Protein AF-A0AAU9VYW5-F1 (afdb_monomer)

Radius of gyration: 23.23 Å; Cα contacts (8 Å, |Δi|>4): 698; chains: 1; bounding box: 68×32×64 Å

Solvent-accessible surface area (backbone atoms only — not comparable to full-atom values): 16828 Å² total; per-residue (Å²): 136,86,72,81,88,62,77,65,44,69,55,26,30,37,47,35,86,42,59,68,52,77,60,83,72,45,77,32,72,47,53,74,55,46,81,52,59,89,43,49,34,35,34,52,23,19,63,8,36,31,56,41,35,64,76,53,48,51,60,35,40,33,47,39,26,34,34,90,93,73,37,24,36,32,36,31,39,23,100,45,74,50,8,38,38,45,41,35,33,59,23,55,76,38,88,64,69,27,57,34,60,81,13,51,42,79,42,95,79,41,67,35,63,49,80,77,44,30,61,41,16,12,27,50,95,88,43,71,44,63,23,18,45,17,51,56,93,60,62,54,51,34,83,40,50,32,34,36,33,32,87,97,50,24,21,37,28,53,38,48,94,75,49,35,56,26,47,53,27,62,84,51,87,60,45,59,69,18,36,42,37,33,29,38,28,54,55,90,73,74,52,67,53,74,40,75,34,24,35,72,59,95,33,69,75,45,76,45,83,29,96,41,65,67,56,36,53,52,56,31,74,76,36,93,70,42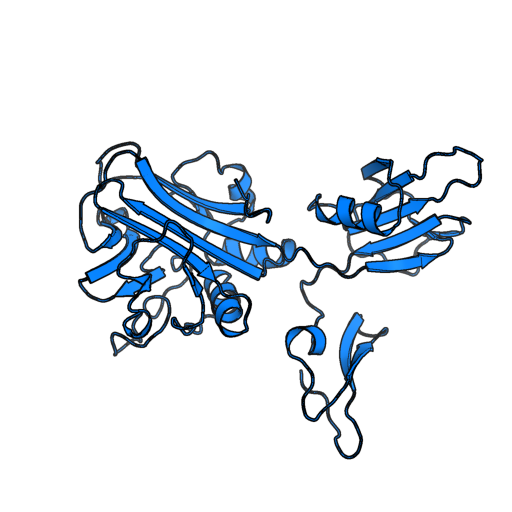,36,30,34,35,31,35,61,48,92,47,92,91,44,75,25,37,20,31,32,18,47,71,80,88,78,64,90,88,49,94,46,66,41,82,36,84,55,20,34,22,32,42,51,51,74,82,63,83,46,46,57,19,79,78,73,52,46,70,90,81,21,46,67,40,80,36,83,91,75,66,27,28,41,48,44,58,46,87,92,51,82,75,81,82,125

Structure (mmCIF, N/CA/C/O backbone):
data_AF-A0AAU9VYW5-F1
#
_entry.id   AF-A0AAU9VYW5-F1
#
loop_
_atom_site.group_PDB
_atom_site.id
_atom_site.type_symbol
_atom_site.label_atom_id
_atom_site.label_alt_id
_atom_site.label_comp_id
_atom_site.label_asym_id
_atom_site.label_entity_id
_atom_site.label_seq_id
_atom_site.pdbx_PDB_ins_code
_atom_site.Cartn_x
_atom_site.Cartn_y
_atom_site.Cartn_z
_atom_site.occupancy
_atom_site.B_iso_or_equiv
_atom_site.auth_seq_id
_atom_site.auth_comp_id
_atom_site.auth_asym_id
_atom_site.auth_atom_id
_atom_site.pdbx_PDB_model_num
ATOM 1 N N . MET A 1 1 ? -17.800 -17.924 -7.132 1.00 27.53 1 MET A N 1
ATOM 2 C CA . MET A 1 1 ? -17.192 -16.578 -7.171 1.00 27.53 1 MET A CA 1
ATOM 3 C C . MET A 1 1 ? -16.950 -16.132 -5.743 1.00 27.53 1 MET A C 1
ATOM 5 O O . MET A 1 1 ? -17.850 -15.618 -5.095 1.00 27.53 1 MET A O 1
ATOM 9 N N . THR A 1 2 ? -15.775 -16.448 -5.215 1.00 26.58 2 THR A N 1
ATOM 10 C CA . THR A 1 2 ? -15.335 -16.068 -3.873 1.00 26.58 2 THR A CA 1
ATOM 11 C C . THR A 1 2 ? -14.808 -14.644 -3.942 1.00 26.58 2 THR A C 1
ATOM 13 O O . THR A 1 2 ? -13.710 -14.398 -4.420 1.00 26.58 2 THR A O 1
ATOM 16 N N . THR A 1 3 ? -15.628 -13.676 -3.546 1.00 33.69 3 THR A N 1
ATOM 17 C CA . THR A 1 3 ? -15.162 -12.303 -3.362 1.00 33.69 3 THR A CA 1
ATOM 18 C C . THR A 1 3 ? -14.197 -12.280 -2.182 1.00 33.69 3 THR A C 1
ATOM 20 O O . THR A 1 3 ? -14.605 -12.628 -1.072 1.00 33.69 3 THR A O 1
ATOM 23 N N . ASP A 1 4 ? -12.961 -11.837 -2.408 1.00 39.00 4 ASP A N 1
ATOM 24 C CA . ASP A 1 4 ? -12.014 -11.385 -1.382 1.00 39.00 4 ASP A CA 1
ATOM 25 C C . ASP A 1 4 ? -12.637 -10.244 -0.553 1.00 39.00 4 ASP A C 1
ATOM 27 O O . ASP A 1 4 ? -12.360 -9.063 -0.762 1.00 39.00 4 ASP A O 1
ATOM 31 N N . GLY A 1 5 ? -13.540 -10.592 0.367 1.00 40.75 5 GLY A N 1
ATOM 32 C CA . GLY A 1 5 ? -14.410 -9.702 1.142 1.00 40.75 5 GLY A CA 1
ATOM 33 C C . GLY A 1 5 ? -13.702 -8.856 2.206 1.00 40.75 5 GLY A C 1
ATOM 34 O O . GLY A 1 5 ? -14.165 -8.777 3.342 1.00 40.75 5 GLY A O 1
ATOM 35 N N . GLY A 1 6 ? -12.581 -8.219 1.866 1.00 52.38 6 GLY A N 1
ATOM 36 C CA . GLY A 1 6 ? -11.898 -7.213 2.678 1.00 52.38 6 GLY A CA 1
ATOM 37 C C . GLY A 1 6 ? -11.914 -5.858 1.976 1.00 52.38 6 GLY A C 1
ATOM 38 O O . GLY A 1 6 ? -11.494 -5.758 0.828 1.00 52.38 6 GLY A O 1
ATOM 39 N N . GLY A 1 7 ? -12.401 -4.815 2.652 1.00 69.69 7 GLY A N 1
ATOM 40 C CA . GLY A 1 7 ? -12.547 -3.468 2.094 1.00 69.69 7 GLY A CA 1
ATOM 41 C C . GLY A 1 7 ? -11.203 -2.813 1.770 1.00 69.69 7 GLY A C 1
ATOM 42 O O . GLY A 1 7 ? -10.582 -2.205 2.638 1.00 69.69 7 GLY A O 1
ATOM 43 N N . TRP A 1 8 ? -10.763 -2.935 0.517 1.00 86.06 8 TRP A N 1
ATOM 44 C CA . TRP A 1 8 ? -9.601 -2.229 -0.021 1.00 86.06 8 TRP A CA 1
ATOM 45 C C . TRP A 1 8 ? -9.976 -0.789 -0.381 1.00 86.06 8 TRP A C 1
ATOM 47 O O . TRP A 1 8 ? -10.855 -0.568 -1.215 1.00 86.06 8 TRP A O 1
ATOM 57 N N . LEU A 1 9 ? -9.288 0.188 0.207 1.00 86.88 9 LEU A N 1
ATOM 58 C CA . LEU A 1 9 ? -9.410 1.595 -0.170 1.00 86.88 9 LEU A CA 1
ATOM 59 C C . LEU A 1 9 ? -8.346 1.941 -1.215 1.00 86.88 9 LEU A C 1
ATOM 61 O O . LEU A 1 9 ? -7.159 1.736 -0.978 1.00 86.88 9 LEU A O 1
ATOM 65 N N . LEU A 1 10 ? -8.768 2.485 -2.356 1.00 88.44 10 LEU A N 1
ATOM 66 C CA . LEU A 1 10 ? -7.880 2.983 -3.408 1.00 88.44 10 LEU A CA 1
ATOM 67 C C . LEU A 1 10 ? -7.219 4.293 -2.959 1.00 88.44 10 LEU A C 1
ATOM 69 O O . LEU A 1 10 ? -7.917 5.260 -2.671 1.00 88.44 10 LEU A O 1
ATOM 73 N N . VAL A 1 11 ? -5.887 4.318 -2.918 1.00 92.06 11 VAL A N 1
ATOM 74 C CA . VAL A 1 11 ? -5.102 5.490 -2.488 1.00 92.06 11 VAL A CA 1
ATOM 75 C C . VAL A 1 11 ? -4.272 6.096 -3.615 1.00 92.06 11 VAL A C 1
ATOM 77 O O . VAL A 1 11 ? -4.006 7.286 -3.588 1.00 92.06 11 VAL A O 1
ATOM 80 N N . SER A 1 12 ? -3.933 5.324 -4.647 1.00 92.12 12 SER A N 1
ATOM 81 C CA . SER A 1 12 ? -3.296 5.853 -5.858 1.00 92.12 12 SER A CA 1
ATOM 82 C C . SER A 1 12 ? -3.882 5.188 -7.094 1.00 92.12 12 SER A C 1
ATOM 84 O O . SER A 1 12 ? -4.088 3.974 -7.089 1.00 92.12 12 SER A O 1
ATOM 86 N N . ASN A 1 13 ? -4.140 5.961 -8.146 1.00 92.12 13 ASN A N 1
ATOM 87 C CA . ASN A 1 13 ? -4.815 5.526 -9.364 1.00 92.12 13 ASN A CA 1
ATOM 88 C C . ASN A 1 13 ? -4.243 6.229 -10.603 1.00 92.12 13 ASN A C 1
ATOM 90 O O . ASN A 1 13 ? -4.421 7.433 -10.780 1.00 92.12 13 ASN A O 1
ATOM 94 N N . LEU A 1 14 ? -3.612 5.464 -11.491 1.00 92.75 14 LEU A N 1
ATOM 95 C CA . LEU A 1 14 ? -3.281 5.872 -12.855 1.00 92.75 14 LEU A CA 1
ATOM 96 C C . LEU A 1 14 ? -3.920 4.893 -13.833 1.00 92.75 14 LEU A C 1
ATOM 98 O O . LEU A 1 14 ? -3.710 3.687 -13.715 1.00 92.75 14 LEU A O 1
ATOM 102 N N . VAL A 1 15 ? -4.646 5.409 -14.821 1.00 92.38 15 VAL A N 1
ATOM 103 C CA . VAL A 1 15 ? -5.151 4.644 -15.964 1.00 92.38 15 VAL A CA 1
ATOM 104 C C . VAL A 1 15 ? -4.825 5.405 -17.241 1.00 92.38 15 VAL A C 1
ATOM 106 O O . VAL A 1 15 ? -5.170 6.577 -17.389 1.00 92.38 15 VAL A O 1
ATOM 109 N N . MET A 1 16 ? -4.180 4.729 -18.183 1.00 92.12 16 MET A N 1
ATOM 110 C CA . MET A 1 16 ? -3.805 5.309 -19.466 1.00 92.12 16 MET A CA 1
ATOM 111 C C . MET A 1 16 ? -5.035 5.422 -20.360 1.00 92.12 16 MET A C 1
ATOM 113 O O . MET A 1 16 ? -5.637 4.417 -20.734 1.00 92.12 16 MET A O 1
ATOM 117 N N . ALA A 1 17 ? -5.411 6.645 -20.730 1.00 87.56 17 ALA A N 1
ATOM 118 C CA . ALA A 1 17 ? -6.522 6.874 -21.656 1.00 87.56 17 ALA A CA 1
ATOM 119 C C . ALA A 1 17 ? -6.162 6.502 -23.106 1.00 87.56 17 ALA A C 1
ATOM 121 O O . ALA A 1 17 ? -7.024 6.131 -23.897 1.00 87.56 17 ALA A O 1
ATOM 122 N N . ASN A 1 18 ? -4.883 6.608 -23.460 1.00 84.62 18 ASN A N 1
ATOM 123 C CA . ASN A 1 18 ? -4.346 6.338 -24.788 1.00 84.62 18 ASN A CA 1
ATOM 124 C C . ASN A 1 18 ? -2.869 5.919 -24.674 1.00 84.62 18 ASN A C 1
ATOM 126 O O . ASN A 1 18 ? -2.312 5.844 -23.580 1.00 84.62 18 ASN A O 1
ATOM 130 N N . SER A 1 19 ? -2.225 5.674 -25.811 1.00 82.62 19 SER A N 1
ATOM 131 C CA . SER A 1 19 ? -0.806 5.302 -25.880 1.00 82.62 19 SER A CA 1
ATOM 132 C C . SER A 1 19 ? 0.162 6.491 -25.719 1.00 82.62 19 SER A C 1
ATOM 134 O O . SER A 1 19 ? 1.350 6.359 -26.020 1.00 82.62 19 SER A O 1
ATOM 136 N N . SER A 1 20 ? -0.320 7.667 -25.286 1.00 73.88 20 SER A N 1
ATOM 137 C CA . SER A 1 20 ? 0.521 8.847 -25.049 1.00 73.88 20 SER A CA 1
ATOM 138 C C . SER A 1 20 ? 1.463 8.613 -23.876 1.00 73.88 20 SER A C 1
ATOM 140 O O . SER A 1 20 ? 1.090 8.066 -22.840 1.00 73.88 20 SER A O 1
ATOM 142 N N . ARG A 1 21 ? 2.694 9.103 -24.028 1.00 69.56 21 ARG A N 1
ATOM 143 C CA . ARG A 1 21 ? 3.718 9.102 -22.975 1.00 69.56 21 ARG A CA 1
ATOM 144 C C . ARG A 1 21 ? 3.663 10.346 -22.085 1.00 69.56 21 ARG A C 1
ATOM 146 O O . ARG A 1 21 ? 4.480 10.470 -21.183 1.00 69.56 21 ARG A O 1
ATOM 153 N N . SER A 1 22 ? 2.728 11.262 -22.336 1.00 71.38 22 SER A N 1
ATOM 154 C CA . SER A 1 22 ? 2.532 12.467 -21.530 1.00 71.38 22 SER A CA 1
ATOM 155 C C . SER A 1 22 ? 1.192 12.385 -20.812 1.00 71.38 22 SER A C 1
ATOM 157 O O . SER A 1 22 ? 0.137 12.539 -21.428 1.00 71.38 22 SER A O 1
ATOM 159 N N . VAL A 1 23 ? 1.251 12.106 -19.509 1.00 77.75 23 VAL A N 1
ATOM 160 C CA . VAL A 1 23 ? 0.102 12.149 -18.601 1.00 77.75 23 VAL A CA 1
ATOM 161 C C . VAL A 1 23 ? 0.474 13.053 -17.426 1.00 77.75 23 VAL A C 1
ATOM 163 O O . VAL A 1 23 ? 1.470 12.765 -16.755 1.00 77.75 23 VAL A O 1
ATOM 166 N N . PRO A 1 24 ? -0.279 14.135 -17.153 1.00 80.50 24 PRO A N 1
ATOM 167 C CA . PRO A 1 24 ? -0.049 14.935 -15.960 1.00 80.50 24 PRO A CA 1
ATOM 168 C C . PRO A 1 24 ? -0.392 14.090 -14.732 1.00 80.50 24 PRO A C 1
ATOM 170 O O . PRO A 1 24 ? -1.528 13.638 -14.587 1.00 80.50 24 PRO A O 1
ATOM 173 N N . LEU A 1 25 ? 0.591 13.851 -13.866 1.00 83.56 25 LEU A N 1
ATOM 174 C CA . LEU A 1 25 ? 0.386 13.160 -12.595 1.00 83.56 25 LEU A CA 1
ATOM 175 C C . LEU A 1 25 ? -0.037 14.186 -11.541 1.00 83.56 25 LEU A C 1
ATOM 177 O O . LEU A 1 25 ? 0.690 15.146 -11.293 1.00 83.56 25 LEU A O 1
ATOM 181 N N . LEU A 1 26 ? -1.199 13.979 -10.927 1.00 85.94 26 LEU A N 1
ATOM 182 C CA . LEU A 1 26 ? -1.650 14.757 -9.777 1.00 85.94 26 LEU A CA 1
ATOM 183 C C . LEU A 1 26 ? -1.063 14.122 -8.516 1.00 85.94 26 LEU A C 1
ATOM 185 O O . LEU A 1 26 ? -1.561 13.105 -8.034 1.00 85.94 26 LEU A O 1
ATOM 189 N N . VAL A 1 27 ? 0.041 14.694 -8.038 1.00 87.94 27 VAL A N 1
ATOM 190 C CA . VAL A 1 27 ? 0.709 14.268 -6.804 1.00 87.94 27 VAL A CA 1
ATOM 191 C C . VAL A 1 27 ? 0.140 15.067 -5.638 1.00 87.94 27 VAL A C 1
ATOM 193 O O . VAL A 1 27 ? 0.309 16.282 -5.566 1.00 87.94 27 VAL A O 1
ATOM 196 N N . GLU A 1 28 ? -0.535 14.372 -4.734 1.00 87.38 28 GLU A N 1
ATOM 197 C CA . GLU A 1 28 ? -1.365 14.960 -3.689 1.00 87.38 28 GLU A CA 1
ATOM 198 C C . GLU A 1 28 ? -0.725 14.776 -2.313 1.00 87.38 28 GLU A C 1
ATOM 200 O O . GLU A 1 28 ? -0.344 13.672 -1.914 1.00 87.38 28 GLU A O 1
ATOM 205 N N . TRP A 1 29 ? -0.610 15.881 -1.579 1.00 87.81 29 TRP A N 1
ATOM 206 C CA . TRP A 1 29 ? 0.079 15.941 -0.286 1.00 87.81 29 TRP A CA 1
ATOM 207 C C . TRP A 1 29 ? -0.835 15.704 0.914 1.00 87.81 29 TRP A C 1
ATOM 209 O O . TRP A 1 29 ? -0.341 15.557 2.028 1.00 87.81 29 TRP A O 1
ATOM 219 N N . SER A 1 30 ? -2.146 15.615 0.685 1.00 80.00 30 SER A N 1
ATOM 220 C CA . SER A 1 30 ? -3.138 15.303 1.710 1.00 80.00 30 SER A CA 1
ATOM 221 C C . SER A 1 30 ? -3.973 14.098 1.305 1.00 80.00 30 SER A C 1
ATOM 223 O O . SER A 1 30 ? -4.382 13.958 0.149 1.00 80.00 30 SER A O 1
ATOM 225 N N . TYR A 1 31 ? -4.304 13.252 2.280 1.00 79.94 31 TYR A N 1
ATOM 226 C CA . TYR A 1 31 ? -5.170 12.097 2.048 1.00 79.94 31 TYR A CA 1
ATOM 227 C C . TYR A 1 31 ? -6.606 12.478 1.649 1.00 79.94 31 TYR A C 1
ATOM 229 O O . TYR A 1 31 ? -7.328 11.645 1.100 1.00 79.94 31 TYR A O 1
ATOM 237 N N . HIS A 1 32 ? -7.042 13.726 1.865 1.00 72.00 32 HIS A N 1
ATOM 238 C CA . HIS A 1 32 ? -8.359 14.196 1.421 1.00 72.00 32 HIS A CA 1
ATOM 239 C C . HIS A 1 32 ? -8.564 14.059 -0.094 1.00 72.00 32 HIS A C 1
ATOM 241 O O . HIS A 1 32 ? -9.701 13.892 -0.551 1.00 72.00 32 HIS A O 1
ATOM 247 N N . ALA A 1 33 ? -7.480 14.048 -0.875 1.00 73.12 33 ALA A N 1
ATOM 248 C CA . ALA A 1 33 ? -7.528 13.827 -2.315 1.00 73.12 33 ALA A CA 1
ATOM 249 C C . ALA A 1 33 ? -8.091 12.451 -2.714 1.00 73.12 33 ALA A C 1
ATOM 251 O O . ALA A 1 33 ? -8.566 12.296 -3.837 1.00 73.12 33 ALA A O 1
ATOM 252 N N . ILE A 1 34 ? -8.152 11.476 -1.795 1.00 77.12 34 ILE A N 1
ATOM 253 C CA . ILE A 1 34 ? -8.829 10.185 -2.018 1.00 77.12 34 ILE A CA 1
ATOM 254 C C . ILE A 1 34 ? -10.307 10.387 -2.391 1.00 77.12 34 ILE A C 1
ATOM 256 O O . ILE A 1 34 ? -10.860 9.601 -3.154 1.00 77.12 34 ILE A O 1
ATOM 260 N N . SER A 1 35 ? -10.954 11.470 -1.943 1.00 69.75 35 SER A N 1
ATOM 261 C CA . SER A 1 35 ? -12.316 11.827 -2.386 1.00 69.75 35 SER A CA 1
ATOM 262 C C . SER A 1 35 ? -12.428 12.018 -3.908 1.00 69.75 35 SER A C 1
ATOM 264 O O . SER A 1 35 ? -13.497 11.835 -4.492 1.00 69.75 35 SER A O 1
ATOM 266 N N . GLN A 1 36 ? -11.309 12.310 -4.573 1.00 66.38 36 GLN A N 1
ATOM 267 C CA . GLN A 1 36 ? -11.191 12.485 -6.015 1.00 66.38 36 GLN A CA 1
ATOM 268 C C . GLN A 1 36 ? -10.721 11.208 -6.732 1.00 66.38 36 GLN A C 1
ATOM 270 O O . GLN A 1 36 ? -10.220 11.290 -7.849 1.00 66.38 36 GLN A O 1
ATOM 275 N N . TYR A 1 37 ? -10.894 10.018 -6.140 1.00 68.12 37 TYR A N 1
ATOM 276 C CA . TYR A 1 37 ? -10.442 8.733 -6.706 1.00 68.12 37 TYR A CA 1
ATOM 277 C C . TYR A 1 37 ? -10.958 8.427 -8.124 1.00 68.12 37 TYR A C 1
ATOM 279 O O . TYR A 1 37 ? -10.368 7.615 -8.836 1.00 68.12 37 TYR A O 1
ATOM 287 N N . HIS A 1 38 ? -12.057 9.066 -8.541 1.00 70.00 38 HIS A N 1
ATOM 288 C CA . HIS A 1 38 ? -12.587 8.993 -9.904 1.00 70.00 38 HIS A CA 1
ATOM 289 C C . HIS A 1 38 ? -11.629 9.595 -10.948 1.00 70.00 38 HIS A C 1
ATOM 291 O O . HIS A 1 38 ? -11.781 9.347 -12.143 1.00 70.00 38 HIS A O 1
ATOM 297 N N . ARG A 1 39 ? -10.630 10.376 -10.516 1.00 72.56 39 ARG A N 1
ATOM 298 C CA . ARG A 1 39 ? -9.534 10.848 -11.360 1.00 72.56 39 ARG A CA 1
ATOM 299 C C . ARG A 1 39 ? -8.541 9.711 -11.600 1.00 72.56 39 ARG A C 1
ATOM 301 O O . ARG A 1 39 ? -8.034 9.084 -10.674 1.00 72.56 39 ARG A O 1
ATOM 308 N N . ASN A 1 40 ? -8.241 9.470 -12.871 1.00 84.12 40 ASN A N 1
ATOM 309 C CA . ASN A 1 40 ? -7.396 8.370 -13.343 1.00 84.12 40 ASN A CA 1
ATOM 310 C C . ASN A 1 40 ? -5.897 8.710 -13.375 1.00 84.12 40 ASN A C 1
ATOM 312 O O . ASN A 1 40 ? -5.163 8.132 -14.170 1.00 84.12 40 ASN A O 1
ATOM 316 N N . ASN A 1 41 ? -5.438 9.681 -12.589 1.00 87.25 41 ASN A N 1
ATOM 317 C CA . ASN A 1 41 ? -4.052 10.159 -12.593 1.00 87.25 41 ASN A CA 1
ATOM 318 C C . ASN A 1 41 ? -3.603 10.720 -11.229 1.00 87.25 41 ASN A C 1
ATOM 320 O O . ASN A 1 41 ? -2.732 11.586 -11.187 1.00 87.25 41 ASN A O 1
ATOM 324 N N . MET A 1 42 ? -4.208 10.261 -10.131 1.00 86.88 42 MET A N 1
ATOM 325 C CA . MET A 1 42 ? -3.978 10.774 -8.776 1.00 86.88 42 MET A CA 1
ATOM 326 C C . MET A 1 42 ? -3.100 9.825 -7.960 1.00 86.88 42 MET A C 1
ATOM 328 O O . MET A 1 42 ? -3.359 8.623 -7.918 1.00 86.88 42 MET A O 1
ATOM 332 N N . PHE A 1 43 ? -2.066 10.360 -7.311 1.00 89.19 43 PHE A N 1
ATOM 333 C CA . PHE A 1 43 ? -1.168 9.624 -6.421 1.00 89.19 43 PHE A CA 1
ATOM 334 C C . PHE A 1 43 ? -0.964 10.394 -5.127 1.00 89.19 43 PHE A C 1
ATOM 336 O O . PHE A 1 43 ? -0.607 11.569 -5.154 1.00 89.19 43 PHE A O 1
ATOM 343 N N . LEU A 1 44 ? -1.103 9.708 -3.997 1.00 90.38 44 LEU A N 1
ATOM 344 C CA . LEU A 1 44 ? -0.690 10.261 -2.714 1.00 90.38 44 LEU A CA 1
ATOM 345 C C . LEU A 1 44 ? 0.833 10.246 -2.571 1.00 90.38 44 LEU A C 1
ATOM 347 O O . LEU A 1 44 ? 1.505 9.303 -3.000 1.00 90.38 44 LEU A O 1
ATOM 351 N N . THR A 1 45 ? 1.371 11.276 -1.922 1.00 92.19 45 THR A N 1
ATOM 352 C CA . THR A 1 45 ? 2.755 11.278 -1.439 1.00 92.19 45 THR A CA 1
ATOM 353 C C . THR A 1 45 ? 2.923 10.363 -0.227 1.00 92.19 45 THR A C 1
ATOM 355 O O . THR A 1 45 ? 1.960 9.997 0.454 1.00 92.19 45 THR A O 1
ATOM 358 N N . LYS A 1 46 ? 4.180 10.043 0.105 1.00 92.56 46 LYS A N 1
ATOM 359 C CA . LYS A 1 46 ? 4.538 9.430 1.397 1.00 92.56 46 LYS A CA 1
ATOM 360 C C . LYS A 1 46 ? 3.935 10.208 2.575 1.00 92.56 46 LYS A C 1
ATOM 362 O O . LYS A 1 46 ? 3.392 9.599 3.491 1.00 92.56 46 LYS A O 1
ATOM 367 N N . THR A 1 47 ? 4.019 11.538 2.542 1.00 88.62 47 THR A N 1
ATOM 368 C CA . THR A 1 47 ? 3.473 12.417 3.588 1.00 88.62 47 THR A CA 1
ATOM 369 C C . THR A 1 47 ? 1.957 12.246 3.751 1.00 88.62 47 THR A C 1
ATOM 371 O O . THR A 1 47 ? 1.490 12.005 4.864 1.00 88.62 47 THR A O 1
ATOM 374 N N . ALA A 1 48 ? 1.196 12.248 2.653 1.00 89.44 48 ALA A N 1
ATOM 375 C CA . ALA A 1 48 ? -0.247 11.998 2.687 1.00 89.44 48 ALA A CA 1
ATOM 376 C C . ALA A 1 48 ? -0.591 10.595 3.218 1.00 89.44 48 ALA A C 1
ATOM 378 O O . ALA A 1 48 ? -1.555 10.417 3.961 1.00 89.44 48 ALA A O 1
ATOM 379 N N . MET A 1 49 ? 0.210 9.586 2.861 1.00 93.12 49 MET A N 1
ATOM 380 C CA . MET A 1 49 ? 0.043 8.220 3.364 1.00 93.12 49 MET A CA 1
ATOM 381 C C . MET A 1 49 ? 0.348 8.095 4.860 1.00 93.12 49 MET A C 1
ATOM 383 O O . MET A 1 49 ? -0.307 7.302 5.540 1.00 93.12 49 MET A O 1
ATOM 387 N N . ASN A 1 50 ? 1.309 8.867 5.378 1.00 90.25 50 ASN A N 1
ATOM 388 C CA . ASN A 1 50 ? 1.584 8.951 6.812 1.00 90.25 50 ASN A CA 1
ATOM 389 C C . ASN A 1 50 ? 0.362 9.503 7.546 1.00 90.25 50 ASN A C 1
ATOM 391 O O . ASN A 1 50 ? -0.175 8.835 8.430 1.00 90.25 50 ASN A O 1
ATOM 395 N N . GLU A 1 51 ? -0.139 10.657 7.096 1.00 85.12 51 GLU A N 1
ATOM 396 C CA . GLU A 1 51 ? -1.341 11.281 7.645 1.00 85.12 51 GLU A CA 1
ATOM 397 C C . GLU A 1 51 ? -2.519 10.293 7.631 1.00 85.12 51 GLU A C 1
ATOM 399 O O . GLU A 1 51 ? -3.109 10.016 8.676 1.00 85.12 51 GLU A O 1
ATOM 404 N N . LEU A 1 52 ? -2.790 9.655 6.487 1.00 83.56 52 LEU A N 1
ATOM 405 C CA . LEU A 1 52 ? -3.840 8.643 6.348 1.00 83.56 52 LEU A CA 1
ATOM 406 C C . LEU A 1 52 ? -3.702 7.500 7.361 1.00 83.56 52 LEU A C 1
ATOM 408 O O . LEU A 1 52 ? -4.700 7.037 7.921 1.00 83.56 52 LEU A O 1
ATOM 412 N N . ARG A 1 53 ? -2.475 7.022 7.597 1.00 85.56 53 ARG A N 1
ATOM 413 C CA . ARG A 1 53 ? -2.212 5.915 8.525 1.00 85.56 53 ARG A CA 1
ATOM 414 C C . ARG A 1 53 ? -2.569 6.284 9.958 1.00 85.56 53 ARG A C 1
ATOM 416 O O . ARG A 1 53 ? -3.098 5.428 10.663 1.00 85.56 53 ARG A O 1
ATOM 423 N N . THR A 1 54 ? -2.364 7.537 10.367 1.00 75.88 54 THR A N 1
ATOM 424 C CA . THR A 1 54 ? -2.751 7.998 11.713 1.00 75.88 54 THR A CA 1
ATOM 425 C C . THR A 1 54 ? -4.264 7.917 11.953 1.00 75.88 54 THR A C 1
ATOM 427 O O . THR A 1 54 ? -4.695 7.640 13.074 1.00 75.88 54 THR A O 1
ATOM 430 N N . TYR A 1 55 ? -5.073 8.078 10.898 1.00 71.94 55 TYR A N 1
ATOM 431 C CA . TYR A 1 55 ? -6.536 8.032 10.976 1.00 71.94 55 TYR A CA 1
ATOM 432 C C . TYR A 1 55 ? -7.124 6.638 10.766 1.00 71.94 55 TYR A C 1
ATOM 434 O O . TYR A 1 55 ? -8.088 6.271 11.441 1.00 71.94 55 TYR A O 1
ATOM 442 N N . LEU A 1 56 ? -6.581 5.882 9.809 1.00 72.56 56 LEU A N 1
ATOM 443 C CA . LEU A 1 56 ? -7.191 4.642 9.332 1.00 72.56 56 LEU A CA 1
ATOM 444 C C . LEU A 1 56 ? -6.426 3.367 9.707 1.00 72.56 56 LEU A C 1
ATOM 446 O O . LEU A 1 56 ? -6.919 2.279 9.421 1.00 72.56 56 LEU A O 1
ATOM 450 N N . ASN A 1 57 ? -5.253 3.484 10.341 1.00 75.31 57 ASN A N 1
ATOM 451 C CA . ASN A 1 57 ? -4.393 2.385 10.802 1.00 75.31 57 ASN A CA 1
ATOM 452 C C . ASN A 1 57 ? -4.444 1.130 9.910 1.00 75.31 57 ASN A C 1
ATOM 454 O O . ASN A 1 57 ? -4.789 0.025 10.343 1.00 75.31 57 ASN A O 1
ATOM 458 N N . PHE A 1 58 ? -4.186 1.324 8.618 1.00 84.81 58 PHE A N 1
ATOM 459 C CA . PHE A 1 58 ? -4.192 0.231 7.656 1.00 84.81 58 PHE A CA 1
ATOM 460 C C . PHE A 1 58 ? -3.022 -0.716 7.902 1.00 84.81 58 PHE A C 1
ATOM 462 O O . PHE A 1 58 ? -1.955 -0.289 8.309 1.00 84.81 58 PHE A O 1
ATOM 469 N N . THR A 1 59 ? -3.191 -2.006 7.653 1.00 85.38 59 THR A N 1
ATOM 470 C CA . THR A 1 59 ? -2.183 -3.031 7.985 1.00 85.38 59 THR A CA 1
ATOM 471 C C . THR A 1 59 ? -1.639 -3.747 6.761 1.00 85.38 59 THR A C 1
ATOM 473 O O . THR A 1 59 ? -0.695 -4.523 6.872 1.00 85.38 59 THR A O 1
ATOM 476 N N . GLN A 1 60 ? -2.212 -3.500 5.582 1.00 93.19 60 GLN A N 1
ATOM 477 C CA . GLN A 1 60 ? -1.698 -4.045 4.332 1.00 93.19 60 GLN A CA 1
ATOM 478 C C . GLN A 1 60 ? -1.737 -3.014 3.211 1.00 93.19 60 GLN A C 1
ATOM 480 O O . GLN A 1 60 ? -2.631 -2.163 3.157 1.00 93.19 60 GLN A O 1
ATOM 485 N N . LEU A 1 61 ? -0.792 -3.156 2.286 1.00 96.75 61 LEU A N 1
ATOM 486 C CA . LEU A 1 61 ? -0.787 -2.493 0.989 1.00 96.75 61 LEU A CA 1
ATOM 487 C C . LEU A 1 61 ? -1.019 -3.516 -0.116 1.00 96.75 61 LEU A C 1
ATOM 489 O O . LEU A 1 61 ? -0.620 -4.674 -0.004 1.00 96.75 61 LEU A O 1
ATOM 493 N N . ARG A 1 62 ? -1.632 -3.070 -1.207 1.00 97.62 62 ARG A N 1
ATOM 494 C CA . ARG A 1 62 ? -1.816 -3.843 -2.433 1.00 97.62 62 ARG A CA 1
ATOM 495 C C . ARG A 1 62 ? -1.302 -3.035 -3.604 1.00 97.62 62 ARG A C 1
ATOM 497 O O . ARG A 1 62 ? -1.824 -1.957 -3.874 1.00 97.62 62 ARG A O 1
ATOM 504 N N . PHE A 1 63 ? -0.313 -3.576 -4.297 1.00 98.25 63 PHE A N 1
ATOM 505 C CA . PHE A 1 63 ? 0.247 -3.008 -5.513 1.00 98.25 63 PHE A CA 1
ATOM 506 C C . PHE A 1 63 ? -0.324 -3.778 -6.691 1.00 98.25 63 PHE A C 1
ATOM 508 O O . PHE A 1 63 ? -0.172 -4.994 -6.768 1.00 98.25 63 PHE A O 1
ATOM 515 N N . HIS A 1 64 ? -1.011 -3.077 -7.585 1.00 98.06 64 HIS A N 1
ATOM 516 C CA . HIS A 1 64 ? -1.633 -3.675 -8.752 1.00 98.06 64 HIS A CA 1
ATOM 517 C C . HIS A 1 64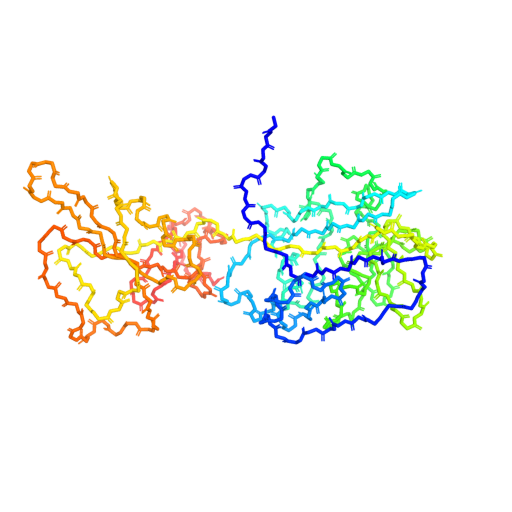 ? -1.388 -2.807 -9.983 1.00 98.06 64 HIS A C 1
ATOM 519 O O . HIS A 1 64 ? -1.986 -1.743 -10.132 1.00 98.06 64 HIS A O 1
ATOM 525 N N . CYS A 1 65 ? -0.524 -3.267 -10.876 1.00 98.19 65 CYS A N 1
ATOM 526 C CA . CYS A 1 65 ? -0.375 -2.678 -12.194 1.00 98.19 65 CYS A CA 1
ATOM 527 C C . CYS A 1 65 ? -0.582 -3.743 -13.265 1.00 98.19 65 CYS A C 1
ATOM 529 O O . CYS A 1 65 ? -0.298 -4.924 -13.054 1.00 98.19 65 CYS A O 1
ATOM 531 N N . SER A 1 66 ? -1.070 -3.322 -14.424 1.00 97.69 66 SER A N 1
ATOM 532 C CA . SER A 1 66 ? -1.229 -4.205 -15.570 1.00 97.69 66 SER A CA 1
ATOM 533 C C . SER A 1 66 ? -0.965 -3.451 -16.856 1.00 97.69 66 SER A C 1
ATOM 535 O O . SER A 1 66 ? -1.462 -2.339 -17.054 1.00 97.69 66 SER A O 1
ATOM 537 N N . LYS A 1 67 ? -0.204 -4.093 -17.740 1.00 96.12 67 LYS A N 1
ATOM 538 C CA . LYS A 1 67 ? -0.128 -3.728 -19.149 1.00 96.12 67 LYS A CA 1
ATOM 539 C C . LYS A 1 67 ? -0.852 -4.783 -19.964 1.00 96.12 67 LYS A C 1
ATOM 541 O O . LYS A 1 67 ? -0.411 -5.933 -20.005 1.00 96.12 67 LYS A O 1
ATOM 546 N N . ARG A 1 68 ? -1.932 -4.399 -20.650 1.00 90.19 68 ARG A N 1
ATOM 547 C CA . ARG A 1 68 ? -2.869 -5.338 -21.305 1.00 90.19 68 ARG A CA 1
ATOM 548 C C . ARG A 1 68 ? -2.188 -6.250 -22.325 1.00 90.19 68 ARG A C 1
ATOM 550 O O . ARG A 1 68 ? -2.588 -7.394 -22.490 1.00 90.19 68 ARG A O 1
ATOM 557 N N . LEU A 1 69 ? -1.152 -5.742 -22.993 1.00 89.06 69 LEU A N 1
ATOM 558 C CA . LEU A 1 69 ? -0.381 -6.463 -24.012 1.00 89.06 69 LEU A CA 1
ATOM 559 C C . LEU A 1 69 ? 0.864 -7.179 -23.452 1.00 89.06 69 LEU A C 1
ATOM 561 O O . LEU A 1 69 ? 1.682 -7.685 -24.220 1.00 89.06 69 LEU A O 1
ATOM 565 N N . LYS A 1 70 ? 1.056 -7.181 -22.128 1.00 91.75 70 LYS A N 1
ATOM 566 C CA . LYS A 1 70 ? 2.236 -7.732 -21.447 1.00 91.75 70 LYS A CA 1
ATOM 567 C C . LYS A 1 70 ? 1.821 -8.575 -20.242 1.00 91.75 70 LYS A C 1
ATOM 569 O O . LYS A 1 70 ? 1.491 -9.746 -20.400 1.00 91.75 70 LYS A O 1
ATOM 574 N N . ARG A 1 71 ? 1.957 -8.021 -19.039 1.00 95.62 71 ARG A N 1
ATOM 575 C CA . ARG A 1 71 ? 1.883 -8.730 -17.764 1.00 95.62 71 ARG A CA 1
ATOM 576 C C . ARG A 1 71 ? 1.202 -7.854 -16.722 1.00 95.62 71 ARG A C 1
ATOM 578 O O . ARG A 1 71 ? 1.099 -6.635 -16.873 1.00 95.62 71 ARG A O 1
ATOM 585 N N . THR A 1 72 ? 0.758 -8.519 -15.672 1.00 98.12 72 THR A N 1
ATOM 586 C CA . THR A 1 72 ? 0.123 -7.957 -14.494 1.00 98.12 72 THR A CA 1
ATOM 587 C C . THR A 1 72 ? 1.016 -8.270 -13.306 1.00 98.12 72 THR A C 1
ATOM 589 O O . THR A 1 72 ? 1.298 -9.439 -13.032 1.00 98.12 72 THR A O 1
ATOM 592 N N . PHE A 1 73 ? 1.469 -7.218 -12.625 1.00 98.56 73 PHE A N 1
ATOM 593 C CA . PHE A 1 73 ? 2.094 -7.324 -11.314 1.00 98.56 73 PHE A CA 1
ATOM 594 C C . PHE A 1 73 ? 1.066 -6.971 -10.255 1.00 98.56 73 PHE A C 1
ATOM 596 O O . PHE A 1 73 ? 0.558 -5.846 -10.209 1.00 98.56 73 PHE A O 1
ATOM 603 N N . HIS A 1 74 ? 0.751 -7.951 -9.421 1.00 98.38 74 HIS A N 1
ATOM 604 C CA . HIS A 1 74 ? -0.340 -7.845 -8.481 1.00 98.38 74 HIS A CA 1
ATOM 605 C C . HIS A 1 74 ? -0.040 -8.597 -7.187 1.00 98.38 74 HIS A C 1
ATOM 607 O O . HIS A 1 74 ? -0.109 -9.822 -7.095 1.00 98.38 74 HIS A O 1
ATOM 613 N N . VAL A 1 75 ? 0.310 -7.832 -6.159 1.00 98.31 75 VAL A N 1
ATOM 614 C CA . VAL A 1 75 ? 0.723 -8.372 -4.864 1.00 98.31 75 VAL A CA 1
ATOM 615 C C . VAL A 1 75 ? 0.084 -7.601 -3.720 1.00 98.31 75 VAL A C 1
ATOM 617 O O . VAL A 1 75 ? -0.210 -6.408 -3.830 1.00 98.31 75 VAL A O 1
ATOM 620 N N . THR A 1 76 ? -0.080 -8.275 -2.590 1.00 97.69 76 THR A N 1
ATOM 621 C CA . THR A 1 76 ? -0.430 -7.663 -1.304 1.00 97.69 76 THR A CA 1
ATOM 622 C C . THR A 1 76 ? 0.692 -7.887 -0.311 1.00 97.69 76 THR A C 1
ATOM 624 O O . THR A 1 76 ? 1.305 -8.951 -0.334 1.00 97.69 76 THR A O 1
ATOM 627 N N . THR A 1 77 ? 0.946 -6.951 0.597 1.00 97.00 77 THR A N 1
ATOM 628 C CA . THR A 1 77 ? 1.898 -7.186 1.689 1.00 97.00 77 THR A CA 1
ATOM 629 C C . THR A 1 77 ? 1.435 -8.359 2.555 1.00 97.00 77 THR A C 1
ATOM 631 O O . THR A 1 77 ? 0.239 -8.533 2.807 1.00 97.00 77 THR A O 1
ATOM 634 N N . ALA A 1 78 ? 2.379 -9.186 2.994 1.00 92.94 78 ALA A N 1
ATOM 635 C CA . ALA A 1 78 ? 2.104 -10.336 3.841 1.00 92.94 78 ALA A CA 1
ATOM 636 C C . ALA A 1 78 ? 1.631 -9.885 5.233 1.00 92.94 78 ALA A C 1
ATOM 638 O O . ALA A 1 78 ? 2.044 -8.842 5.737 1.00 92.94 78 ALA A O 1
ATOM 639 N N . ALA A 1 79 ? 0.775 -10.680 5.874 1.00 87.50 79 ALA A N 1
ATOM 640 C CA . ALA A 1 79 ? 0.312 -10.434 7.242 1.00 87.50 79 ALA A CA 1
ATOM 641 C C . ALA A 1 79 ? 1.351 -10.922 8.273 1.00 87.50 79 ALA A C 1
ATOM 643 O O . ALA A 1 79 ? 1.070 -11.779 9.107 1.00 87.50 79 ALA A O 1
ATOM 644 N N . ASN A 1 80 ? 2.579 -10.418 8.166 1.00 81.00 80 ASN A N 1
ATOM 645 C CA . ASN A 1 80 ? 3.701 -10.720 9.051 1.00 81.00 80 ASN A CA 1
ATOM 646 C C . ASN A 1 80 ? 4.516 -9.440 9.320 1.00 81.00 80 ASN A C 1
ATOM 648 O O . ASN A 1 80 ? 4.233 -8.378 8.763 1.00 81.00 80 ASN A O 1
ATOM 652 N N . SER A 1 81 ? 5.536 -9.527 10.175 1.00 86.56 81 SER A N 1
ATOM 653 C CA . SER A 1 81 ? 6.378 -8.376 10.534 1.00 86.56 81 SER A CA 1
ATOM 654 C C . SER A 1 81 ? 7.145 -7.786 9.344 1.00 86.56 81 SER A C 1
ATOM 656 O O . SER A 1 81 ? 7.374 -6.578 9.300 1.00 86.56 81 SER A O 1
ATOM 658 N N . ILE A 1 82 ? 7.514 -8.612 8.361 1.00 89.31 82 ILE A N 1
ATOM 659 C CA . ILE A 1 82 ? 8.230 -8.174 7.156 1.00 89.31 82 ILE A CA 1
ATOM 660 C C . ILE A 1 82 ? 7.290 -7.369 6.250 1.00 89.31 82 ILE A C 1
ATOM 662 O O . ILE A 1 82 ? 7.660 -6.306 5.759 1.00 89.31 82 ILE A O 1
ATOM 666 N N . GLY A 1 83 ? 6.054 -7.834 6.067 1.00 93.62 83 GLY A N 1
ATOM 667 C CA . GLY A 1 83 ? 5.014 -7.115 5.344 1.00 93.62 83 GLY A CA 1
ATOM 668 C C . GLY A 1 83 ? 4.610 -5.819 6.045 1.00 93.62 83 GLY A C 1
ATOM 669 O O . GLY A 1 83 ? 4.479 -4.802 5.373 1.00 93.62 83 GLY A O 1
ATOM 670 N N . GLU A 1 84 ? 4.507 -5.801 7.378 1.00 92.38 84 GLU A N 1
ATOM 671 C CA . GLU A 1 84 ? 4.294 -4.560 8.140 1.00 92.38 84 GLU A CA 1
ATOM 672 C C . GLU A 1 84 ? 5.431 -3.556 7.901 1.00 92.38 84 GLU A C 1
ATOM 674 O O . GLU A 1 84 ? 5.150 -2.388 7.650 1.00 92.38 84 GLU A O 1
ATOM 679 N N . ALA A 1 85 ? 6.696 -3.988 7.854 1.00 92.94 85 ALA A N 1
ATOM 680 C CA . ALA A 1 85 ? 7.811 -3.094 7.524 1.00 92.94 85 ALA A CA 1
ATOM 681 C C . ALA A 1 85 ? 7.651 -2.428 6.139 1.00 92.94 85 ALA A C 1
ATOM 683 O O . ALA A 1 85 ? 8.015 -1.263 5.965 1.00 92.94 85 ALA A O 1
ATOM 684 N N . VAL A 1 86 ? 7.050 -3.125 5.164 1.00 97.06 86 VAL A N 1
ATOM 685 C CA . VAL A 1 86 ? 6.670 -2.540 3.863 1.00 97.06 86 VAL A CA 1
ATOM 686 C C . VAL A 1 86 ? 5.631 -1.444 4.036 1.00 97.06 86 VAL A C 1
ATOM 688 O O . VAL A 1 86 ? 5.779 -0.355 3.476 1.00 97.06 86 VAL A O 1
ATOM 691 N N . VAL A 1 87 ? 4.603 -1.700 4.841 1.00 95.94 87 VAL A N 1
ATOM 692 C CA . VAL A 1 87 ? 3.559 -0.714 5.104 1.00 95.94 87 VAL A CA 1
ATOM 693 C C . VAL A 1 87 ? 4.136 0.527 5.790 1.00 95.94 87 VAL A C 1
ATOM 695 O O . VAL A 1 87 ? 3.892 1.629 5.302 1.00 95.94 87 VAL A O 1
ATOM 698 N N . GLN A 1 88 ? 4.969 0.360 6.823 1.00 94.06 88 GLN A N 1
ATOM 699 C CA . GLN A 1 88 ? 5.645 1.458 7.528 1.00 94.06 88 GLN A CA 1
ATOM 700 C C . GLN A 1 88 ? 6.513 2.309 6.593 1.00 94.06 88 GLN A C 1
ATOM 702 O O . GLN A 1 88 ? 6.511 3.540 6.682 1.00 94.06 88 GLN A O 1
ATOM 707 N N . TYR A 1 89 ? 7.250 1.667 5.684 1.00 95.50 89 TYR A N 1
ATOM 708 C CA . TYR A 1 89 ? 8.121 2.351 4.730 1.00 95.50 89 TYR A CA 1
ATOM 709 C C . TYR A 1 89 ? 7.331 3.220 3.742 1.00 95.50 89 TYR A C 1
ATOM 711 O O . TYR A 1 89 ? 7.645 4.399 3.548 1.00 95.50 89 TYR A O 1
ATOM 719 N N . PHE A 1 90 ? 6.283 2.661 3.132 1.00 96.19 90 PHE A N 1
ATOM 720 C CA . PHE A 1 90 ? 5.460 3.371 2.147 1.00 96.19 90 PHE A CA 1
ATOM 721 C C . PHE A 1 90 ? 4.488 4.376 2.774 1.00 96.19 90 PHE A C 1
ATOM 723 O O . PHE A 1 90 ? 4.080 5.321 2.102 1.00 96.19 90 PHE A O 1
ATOM 730 N N . SER A 1 91 ? 4.162 4.226 4.060 1.00 93.62 91 SER A N 1
ATOM 731 C CA . SER A 1 91 ? 3.428 5.225 4.839 1.00 93.62 91 SER A CA 1
ATOM 732 C C . SER A 1 91 ? 4.333 6.238 5.540 1.00 93.62 91 SER A C 1
ATOM 734 O O . SER A 1 91 ? 3.854 6.991 6.375 1.00 93.62 91 SER A O 1
ATOM 736 N N . GLY A 1 92 ? 5.645 6.226 5.296 1.00 91.44 92 GLY A N 1
ATOM 737 C CA . GLY A 1 92 ? 6.569 7.212 5.856 1.00 91.44 92 GLY A CA 1
ATOM 738 C C . GLY A 1 92 ? 6.746 7.180 7.371 1.00 91.44 92 GLY A C 1
ATOM 739 O O . GLY A 1 92 ? 7.083 8.212 7.940 1.00 91.44 92 GLY A O 1
ATOM 740 N N . GLN A 1 93 ? 6.511 6.043 8.027 1.00 88.44 93 GLN A N 1
ATOM 741 C CA . GLN A 1 93 ? 6.881 5.846 9.435 1.00 88.44 93 GLN A CA 1
ATOM 742 C C . GLN A 1 93 ? 8.368 5.510 9.597 1.00 88.44 93 GLN A C 1
ATOM 744 O O . GLN A 1 93 ? 8.935 5.706 10.666 1.00 88.44 93 GLN A O 1
ATOM 749 N N . THR A 1 94 ? 8.999 5.005 8.536 1.00 89.75 94 THR A N 1
ATOM 750 C CA . THR A 1 94 ? 10.433 4.722 8.481 1.00 89.75 94 THR A CA 1
ATOM 751 C C . THR A 1 94 ? 10.978 4.978 7.079 1.00 89.75 94 THR A C 1
ATOM 753 O O . THR A 1 94 ? 10.263 4.858 6.081 1.00 89.75 94 THR A O 1
ATOM 756 N N . ASP A 1 95 ? 12.264 5.305 7.000 1.00 90.19 95 ASP A N 1
ATOM 757 C CA . ASP A 1 95 ? 13.013 5.400 5.744 1.00 90.19 95 ASP A CA 1
ATOM 758 C C . ASP A 1 95 ? 13.904 4.174 5.498 1.00 90.19 95 ASP A C 1
ATOM 760 O O . ASP A 1 95 ? 14.541 4.062 4.449 1.00 90.19 95 ASP A O 1
ATOM 764 N N . ALA A 1 96 ? 13.922 3.218 6.433 1.00 90.75 96 ALA A N 1
ATOM 765 C CA . ALA A 1 96 ? 14.626 1.958 6.256 1.00 90.75 96 ALA A CA 1
ATOM 766 C C . ALA A 1 96 ? 13.940 1.116 5.170 1.00 90.75 96 ALA A C 1
ATOM 768 O O . ALA A 1 96 ? 12.771 0.754 5.299 1.00 90.75 96 ALA A O 1
ATOM 769 N N . GLN A 1 97 ? 14.678 0.781 4.109 1.00 92.38 97 GLN A N 1
ATOM 770 C CA . GLN A 1 97 ? 14.168 -0.077 3.040 1.00 92.38 97 GLN A CA 1
ATOM 771 C C . GLN A 1 97 ? 13.877 -1.494 3.575 1.00 92.38 97 GLN A C 1
ATOM 773 O O . GLN A 1 97 ? 14.798 -2.150 4.082 1.00 92.38 97 GLN A O 1
ATOM 778 N N . PRO A 1 98 ? 12.635 -1.985 3.442 1.00 95.50 98 PRO A N 1
ATOM 779 C CA . PRO A 1 98 ? 12.228 -3.294 3.936 1.00 95.50 98 PRO A CA 1
ATOM 780 C C . PRO A 1 98 ? 12.690 -4.411 2.997 1.00 95.50 98 PRO A C 1
ATOM 782 O O . PRO A 1 98 ? 12.869 -4.200 1.793 1.00 95.50 98 PRO A O 1
ATOM 785 N N . TYR A 1 99 ? 12.860 -5.616 3.544 1.00 96.88 99 TYR A N 1
ATOM 786 C CA . TYR A 1 99 ? 13.144 -6.807 2.744 1.00 96.88 99 TYR A CA 1
ATOM 787 C C . TYR A 1 99 ? 11.991 -7.116 1.786 1.00 96.88 99 TYR A C 1
ATOM 789 O O . TYR A 1 99 ? 10.827 -6.851 2.074 1.00 96.88 99 TYR A O 1
ATOM 797 N N . SER A 1 100 ? 12.338 -7.649 0.622 1.00 97.25 100 SER A N 1
ATOM 798 C CA . SER A 1 100 ? 11.401 -7.950 -0.466 1.00 97.25 100 SER A CA 1
ATOM 799 C C . SER A 1 100 ? 10.811 -9.356 -0.359 1.00 97.25 100 SER A C 1
ATOM 801 O O . SER A 1 100 ? 9.591 -9.509 -0.339 1.00 97.25 100 SER A O 1
ATOM 803 N N . CYS A 1 101 ? 11.644 -10.392 -0.263 1.00 97.69 101 CYS A N 1
ATOM 804 C CA . CYS A 1 101 ? 11.175 -11.762 -0.083 1.00 97.69 101 CYS A CA 1
ATOM 805 C C . CYS A 1 101 ? 10.412 -11.905 1.241 1.00 97.69 101 CYS A C 1
ATOM 807 O O . CYS A 1 101 ? 10.709 -11.203 2.204 1.00 97.69 101 CYS A O 1
ATOM 809 N N . GLU A 1 102 ? 9.392 -12.769 1.257 1.00 96.25 102 GLU A N 1
ATOM 810 C CA . GLU A 1 102 ? 8.482 -13.008 2.398 1.00 96.25 102 GLU A CA 1
ATOM 811 C C . GLU A 1 102 ? 7.613 -11.810 2.832 1.00 96.25 102 GLU A C 1
ATOM 813 O O . GLU A 1 102 ? 6.726 -11.954 3.676 1.00 96.25 102 GLU A O 1
ATOM 818 N N . SER A 1 103 ? 7.819 -10.634 2.236 1.00 97.75 103 SER A N 1
ATOM 819 C CA . SER A 1 103 ? 7.087 -9.408 2.570 1.00 97.75 103 SER A CA 1
ATOM 820 C C . SER A 1 103 ? 5.756 -9.253 1.832 1.00 97.75 103 SER A C 1
ATOM 822 O O . SER A 1 103 ? 4.962 -8.372 2.166 1.00 97.75 103 SER A O 1
ATOM 824 N N . PHE A 1 104 ? 5.494 -10.088 0.822 1.00 98.25 104 PHE A N 1
ATOM 825 C CA . PHE A 1 104 ? 4.300 -10.016 -0.014 1.00 98.25 104 PHE A CA 1
ATOM 826 C C . PHE A 1 104 ? 3.764 -11.396 -0.401 1.00 98.25 104 PHE A C 1
ATOM 828 O O . PHE A 1 104 ? 4.467 -12.402 -0.362 1.00 98.25 104 PHE A O 1
ATOM 835 N N . VAL A 1 105 ? 2.500 -11.409 -0.814 1.00 97.56 105 VAL A N 1
ATOM 836 C CA . VAL A 1 105 ? 1.768 -12.549 -1.366 1.00 97.56 105 VAL A CA 1
ATOM 837 C C . VAL A 1 105 ? 1.293 -12.167 -2.766 1.00 97.56 105 VAL A C 1
ATOM 839 O O . VAL A 1 105 ? 0.823 -11.047 -2.983 1.00 97.56 105 VAL A O 1
ATOM 842 N N . ARG A 1 106 ? 1.448 -13.084 -3.724 1.00 97.81 106 ARG A N 1
ATOM 843 C CA . ARG A 1 106 ? 0.978 -12.915 -5.108 1.00 97.81 106 ARG A CA 1
ATOM 844 C C . ARG A 1 106 ? -0.530 -13.153 -5.170 1.00 97.81 106 ARG A C 1
ATOM 846 O O . ARG A 1 106 ? -1.012 -14.114 -4.577 1.00 97.81 106 ARG A O 1
ATOM 853 N N . MET A 1 107 ? -1.247 -12.287 -5.877 1.00 96.12 107 MET A N 1
ATOM 854 C CA . MET A 1 107 ? -2.685 -12.439 -6.123 1.00 96.12 107 MET A CA 1
ATOM 855 C C . MET A 1 107 ? -2.937 -13.417 -7.281 1.00 96.12 107 MET A C 1
ATOM 857 O O . MET A 1 107 ? -2.023 -13.706 -8.054 1.00 96.12 107 MET A O 1
ATOM 861 N N . GLU A 1 108 ? -4.162 -13.936 -7.403 1.00 94.75 108 GLU A N 1
ATOM 862 C CA . GLU A 1 108 ? -4.501 -15.017 -8.350 1.00 94.75 108 GLU A CA 1
ATOM 863 C C . GLU A 1 108 ? -4.201 -14.678 -9.822 1.00 94.75 108 GLU A C 1
ATOM 865 O O . GLU A 1 108 ? -3.782 -15.542 -10.589 1.00 94.75 108 GLU A O 1
ATOM 870 N N . ASP A 1 109 ? -4.378 -13.418 -10.214 1.00 95.88 109 ASP A N 1
ATOM 871 C CA . ASP A 1 109 ? -4.164 -12.897 -11.567 1.00 95.88 109 ASP A CA 1
ATOM 872 C C . ASP A 1 109 ? -2.743 -12.348 -11.807 1.00 95.88 109 ASP A C 1
ATOM 874 O O . ASP A 1 109 ? -2.449 -11.831 -12.889 1.00 95.88 109 ASP A O 1
ATOM 878 N N . ASP A 1 110 ? -1.832 -12.472 -10.835 1.00 98.25 110 ASP A N 1
ATOM 879 C CA . ASP A 1 110 ? -0.432 -12.094 -11.018 1.00 98.25 110 ASP A CA 1
ATOM 880 C C . ASP A 1 110 ? 0.302 -13.085 -11.933 1.00 98.25 110 ASP A C 1
ATOM 882 O O . ASP A 1 110 ? 0.530 -14.254 -11.604 1.00 98.25 110 ASP A O 1
ATOM 886 N N . ASN A 1 111 ? 0.780 -12.582 -13.069 1.00 98.06 111 ASN A N 1
ATOM 887 C CA . ASN A 1 111 ? 1.622 -13.332 -14.002 1.00 98.06 111 ASN A CA 1
ATOM 888 C C . ASN A 1 111 ? 3.006 -12.689 -14.192 1.00 98.06 111 ASN A C 1
ATOM 890 O O . ASN A 1 111 ? 3.720 -13.001 -15.153 1.00 98.06 111 ASN A O 1
ATOM 894 N N . SER A 1 112 ? 3.388 -11.805 -13.270 1.00 98.19 112 SER A N 1
ATOM 895 C CA . SER A 1 112 ? 4.612 -11.025 -13.363 1.00 98.19 112 SER A CA 1
ATOM 896 C C . SER A 1 112 ? 5.882 -11.868 -13.236 1.00 98.19 112 SER A C 1
ATOM 898 O O . SER A 1 112 ? 5.913 -12.945 -12.626 1.00 98.19 112 SER A O 1
ATOM 900 N N . LYS A 1 113 ? 6.970 -11.367 -13.827 1.00 98.06 113 LYS A N 1
ATOM 901 C CA . LYS A 1 113 ? 8.317 -11.904 -13.600 1.00 98.06 113 LYS A CA 1
ATOM 902 C C . LYS A 1 113 ? 8.947 -11.293 -12.351 1.00 98.06 113 LYS A C 1
ATOM 904 O O . LYS A 1 113 ? 9.569 -12.020 -11.586 1.00 98.06 113 LYS A O 1
ATOM 909 N N . LEU A 1 114 ? 8.716 -10.005 -12.112 1.00 96.69 114 LEU A N 1
ATOM 910 C CA . LEU A 1 114 ? 9.172 -9.230 -10.960 1.00 96.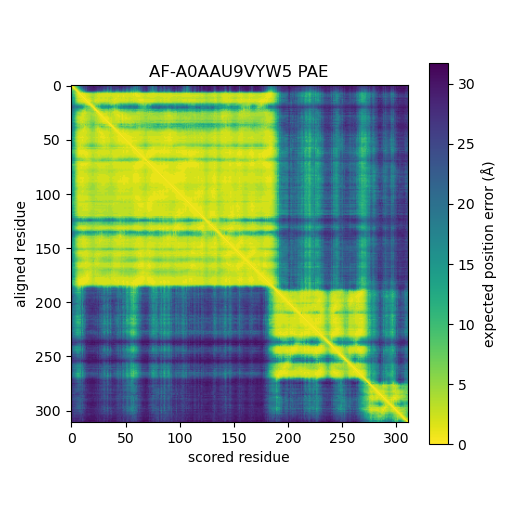69 114 LEU A CA 1
ATOM 911 C C . LEU A 1 114 ? 8.851 -9.930 -9.634 1.00 96.69 114 LEU A C 1
ATOM 913 O O . LEU A 1 114 ? 9.749 -10.089 -8.812 1.00 96.69 114 LEU A O 1
ATOM 917 N N . ALA A 1 115 ? 7.628 -10.444 -9.449 1.00 97.62 115 ALA A N 1
ATOM 918 C CA . ALA A 1 115 ? 7.233 -11.145 -8.221 1.00 97.62 115 ALA A CA 1
ATOM 919 C C . ALA A 1 115 ? 7.951 -12.489 -7.987 1.00 97.62 115 ALA A C 1
ATOM 921 O O . ALA A 1 115 ? 7.891 -13.023 -6.882 1.00 97.62 115 ALA A O 1
ATOM 922 N N . LYS A 1 116 ? 8.623 -13.053 -9.001 1.00 97.69 116 LYS A N 1
ATOM 923 C CA . LYS A 1 116 ? 9.347 -14.335 -8.907 1.00 97.69 116 LYS A CA 1
ATOM 924 C C . LYS A 1 116 ? 10.819 -14.173 -8.526 1.00 97.69 116 LYS A C 1
ATOM 926 O O . LYS A 1 116 ? 11.482 -15.169 -8.267 1.00 97.69 116 LYS A O 1
ATOM 931 N N . VAL A 1 117 ? 11.329 -12.942 -8.528 1.00 97.75 117 VAL A N 1
ATOM 932 C CA . VAL A 1 117 ? 12.752 -12.635 -8.326 1.00 97.75 117 VAL A CA 1
ATOM 933 C C . VAL A 1 117 ? 12.954 -11.605 -7.215 1.00 97.75 117 VAL A C 1
ATOM 935 O O . VAL A 1 117 ? 13.738 -10.671 -7.359 1.00 97.75 117 VAL A O 1
ATOM 938 N N . CYS A 1 118 ? 12.232 -11.751 -6.098 1.00 97.38 118 CYS A N 1
ATOM 939 C CA . CYS A 1 118 ? 12.303 -10.823 -4.961 1.00 97.38 118 CYS A CA 1
ATOM 940 C C . CYS A 1 118 ? 13.746 -10.583 -4.485 1.00 97.38 118 CYS A C 1
ATOM 942 O O . CYS A 1 118 ? 14.132 -9.455 -4.206 1.00 97.38 118 CYS A O 1
ATOM 944 N N . GLN A 1 119 ? 14.593 -11.610 -4.507 1.00 97.12 119 GLN A N 1
ATOM 945 C CA . GLN A 1 119 ? 16.000 -11.528 -4.122 1.00 97.12 119 GLN A CA 1
ATOM 946 C C . GLN A 1 119 ? 16.800 -10.502 -4.946 1.00 97.12 119 GLN A C 1
ATOM 948 O O . GLN A 1 119 ? 17.773 -9.940 -4.449 1.00 97.12 119 GLN A O 1
ATOM 953 N N . GLU A 1 120 ? 16.366 -10.207 -6.173 1.00 96.94 120 GLU A N 1
ATOM 954 C CA . GLU A 1 120 ? 17.009 -9.249 -7.076 1.00 96.94 120 GLU A CA 1
ATOM 955 C C . GLU A 1 120 ? 16.475 -7.820 -6.922 1.00 96.94 120 GLU A C 1
ATOM 957 O O . GLU A 1 120 ? 16.909 -6.915 -7.633 1.00 96.94 120 GLU A O 1
ATOM 962 N N . TRP A 1 121 ? 15.528 -7.587 -6.012 1.00 96.81 121 TRP A N 1
ATOM 963 C CA . TRP A 1 121 ? 14.905 -6.279 -5.879 1.00 96.81 121 TRP A CA 1
ATOM 964 C C . TRP A 1 121 ? 15.830 -5.252 -5.228 1.00 96.81 121 TRP A C 1
ATOM 966 O O . TRP A 1 121 ? 16.583 -5.534 -4.289 1.00 96.81 121 TRP A O 1
ATOM 976 N N . GLY A 1 122 ? 15.683 -4.017 -5.693 1.00 94.00 122 GLY A N 1
ATOM 977 C CA . GLY A 1 122 ? 16.162 -2.828 -5.013 1.00 94.00 122 GLY A CA 1
ATOM 978 C C . GLY A 1 122 ? 17.624 -2.495 -5.268 1.00 94.00 122 GLY A C 1
ATOM 979 O O . GLY A 1 122 ? 18.375 -3.192 -5.954 1.00 94.00 122 GLY A O 1
ATOM 980 N N . SER A 1 123 ? 18.026 -1.373 -4.688 1.00 89.75 123 SER A N 1
ATOM 981 C CA . SER A 1 123 ? 19.413 -0.920 -4.651 1.00 89.75 123 SER A CA 1
ATOM 982 C C . SER A 1 123 ? 19.665 -0.241 -3.313 1.00 89.75 123 SER A C 1
ATOM 984 O O . SER A 1 123 ? 18.819 0.539 -2.871 1.00 89.75 123 SER A O 1
ATOM 986 N N . ASP A 1 124 ? 20.824 -0.497 -2.711 1.00 83.75 124 ASP A N 1
ATOM 987 C CA . ASP A 1 124 ? 21.440 0.459 -1.790 1.00 83.75 124 ASP A CA 1
ATOM 988 C C . ASP A 1 124 ? 22.318 1.422 -2.603 1.00 83.75 124 ASP A C 1
ATOM 990 O O . ASP A 1 124 ? 22.579 1.170 -3.782 1.00 83.75 124 ASP A O 1
ATOM 994 N N . SER A 1 125 ? 22.746 2.535 -2.008 1.00 77.44 125 SER A N 1
ATOM 995 C CA . SER A 1 125 ? 23.502 3.627 -2.644 1.00 77.44 125 SER A CA 1
ATOM 996 C C . SER A 1 125 ? 24.678 3.181 -3.533 1.00 77.44 125 SER A C 1
ATOM 998 O O . SER A 1 125 ? 25.103 3.938 -4.401 1.00 77.44 125 SER A O 1
ATOM 1000 N N . SER A 1 126 ? 25.202 1.968 -3.329 1.00 79.75 126 SER A N 1
ATOM 1001 C CA . SER A 1 126 ? 26.351 1.407 -4.046 1.00 79.75 126 SER A CA 1
ATOM 1002 C C . SER A 1 126 ? 26.103 0.031 -4.680 1.00 79.75 126 SER A C 1
ATOM 1004 O O . SER A 1 126 ? 26.827 -0.357 -5.598 1.00 79.75 126 SER A O 1
ATOM 1006 N N . LYS A 1 127 ? 25.094 -0.719 -4.221 1.00 87.75 127 LYS A N 1
ATOM 1007 C CA . LYS A 1 127 ? 24.840 -2.108 -4.616 1.00 87.75 127 LYS A CA 1
ATOM 1008 C C . LYS A 1 127 ? 23.458 -2.269 -5.217 1.00 87.75 127 LYS A C 1
ATOM 1010 O O . LYS A 1 127 ? 22.461 -1.804 -4.673 1.00 87.75 127 LYS A O 1
ATOM 1015 N N . ARG A 1 128 ? 23.409 -3.001 -6.324 1.00 91.75 128 ARG A N 1
ATOM 1016 C CA . ARG A 1 128 ? 22.178 -3.474 -6.962 1.00 91.75 128 ARG A CA 1
ATOM 1017 C C . ARG A 1 128 ? 21.755 -4.800 -6.336 1.00 91.75 128 ARG A C 1
ATOM 1019 O O . ARG A 1 128 ? 22.601 -5.496 -5.782 1.00 91.75 128 ARG A O 1
ATOM 1026 N N . ASN A 1 129 ? 20.486 -5.166 -6.497 1.00 91.94 129 ASN A N 1
ATOM 1027 C CA . ASN A 1 129 ? 19.962 -6.486 -6.148 1.00 91.94 129 ASN A CA 1
ATOM 1028 C C . ASN A 1 129 ? 20.174 -6.811 -4.663 1.00 91.94 129 ASN A C 1
ATOM 1030 O O . ASN A 1 129 ? 20.761 -7.824 -4.296 1.00 91.94 129 ASN A O 1
ATOM 1034 N N . VAL A 1 130 ? 19.723 -5.900 -3.802 1.00 94.56 130 VAL A N 1
ATOM 1035 C CA . VAL A 1 130 ? 19.932 -5.968 -2.344 1.00 94.56 130 VAL A CA 1
ATOM 1036 C C . VAL A 1 130 ? 18.794 -6.681 -1.608 1.00 94.56 130 VAL A C 1
ATOM 1038 O O . VAL A 1 130 ? 18.708 -6.599 -0.385 1.00 94.56 130 VAL A O 1
ATOM 1041 N N . SER A 1 131 ? 17.900 -7.346 -2.345 1.00 96.00 131 SER A N 1
ATOM 1042 C CA . SER A 1 131 ? 16.705 -8.013 -1.825 1.00 96.00 131 SER A CA 1
ATOM 1043 C C . SER A 1 131 ? 15.785 -7.082 -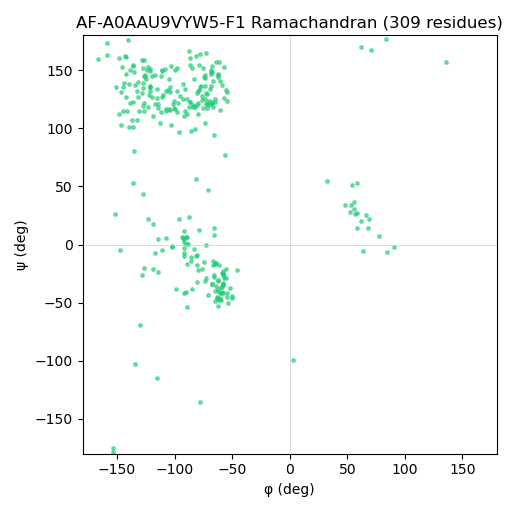1.022 1.00 96.00 131 SER A C 1
ATOM 1045 O O . SER A 1 131 ? 15.150 -7.514 -0.054 1.00 96.00 131 SER A O 1
ATOM 1047 N N . LYS A 1 132 ? 15.654 -5.813 -1.424 1.00 96.12 132 LYS A N 1
ATOM 1048 C CA . LYS A 1 132 ? 14.827 -4.811 -0.725 1.00 96.12 132 LYS A CA 1
ATOM 1049 C C . LYS A 1 132 ? 13.859 -4.089 -1.650 1.00 96.12 132 LYS A C 1
ATOM 1051 O O . LYS A 1 132 ? 14.058 -4.024 -2.858 1.00 96.12 132 LYS A O 1
ATOM 1056 N N . TRP A 1 133 ? 12.818 -3.512 -1.062 1.00 95.81 133 TRP A N 1
ATOM 1057 C CA . TRP A 1 133 ? 11.933 -2.597 -1.774 1.00 95.81 133 TRP A CA 1
ATOM 1058 C C . TRP A 1 133 ? 12.643 -1.287 -2.127 1.00 95.81 133 TRP A C 1
ATOM 1060 O O . TRP A 1 133 ? 13.491 -0.783 -1.384 1.00 95.81 133 TRP A O 1
ATOM 1070 N N . SER A 1 134 ? 12.221 -0.716 -3.253 1.00 93.31 134 SER A N 1
ATOM 1071 C CA . SER A 1 134 ? 12.635 0.589 -3.764 1.00 93.31 134 SER A CA 1
ATOM 1072 C C . SER A 1 134 ? 14.122 0.772 -4.093 1.00 93.31 134 SER A C 1
ATOM 1074 O O . SER A 1 134 ? 14.988 -0.059 -3.817 1.00 93.31 134 SER A O 1
ATOM 1076 N N . PHE A 1 135 ? 14.410 1.892 -4.751 1.00 86.81 135 PHE A N 1
ATOM 1077 C CA . PHE A 1 135 ? 15.760 2.422 -4.921 1.00 86.81 135 PHE A CA 1
ATOM 1078 C C . PHE A 1 135 ? 16.159 3.274 -3.699 1.00 86.81 135 PHE A C 1
ATOM 1080 O O . PHE A 1 135 ? 15.293 3.860 -3.045 1.00 86.81 135 PHE A O 1
ATOM 1087 N N . ALA A 1 136 ? 17.456 3.363 -3.396 1.00 77.56 136 ALA A N 1
ATOM 1088 C CA . ALA A 1 136 ? 17.969 4.173 -2.291 1.00 77.56 136 ALA A CA 1
ATOM 1089 C C . ALA A 1 136 ? 17.561 5.658 -2.403 1.00 77.56 136 ALA A C 1
ATOM 1091 O O . ALA A 1 136 ? 17.370 6.189 -3.495 1.00 77.56 136 ALA A O 1
ATOM 1092 N N . HIS A 1 137 ? 17.465 6.342 -1.259 1.00 75.56 137 HIS A N 1
ATOM 1093 C CA . HIS A 1 137 ? 17.190 7.787 -1.163 1.00 75.56 137 HIS A CA 1
ATOM 1094 C C . HIS A 1 137 ? 15.837 8.259 -1.735 1.00 75.56 137 HIS A C 1
ATOM 1096 O O . HIS A 1 137 ? 15.664 9.445 -2.011 1.00 75.56 137 HIS A O 1
ATOM 1102 N N . ARG A 1 138 ? 14.850 7.366 -1.896 1.00 80.75 138 ARG A N 1
ATOM 1103 C CA . ARG A 1 138 ? 13.481 7.767 -2.263 1.00 80.75 138 ARG A CA 1
ATOM 1104 C C . ARG A 1 138 ? 12.764 8.421 -1.088 1.00 80.75 138 ARG A C 1
ATOM 1106 O O . ARG A 1 138 ? 12.810 7.913 0.033 1.00 80.75 138 ARG A O 1
ATOM 1113 N N . ASN A 1 139 ? 12.063 9.522 -1.347 1.00 84.81 139 ASN A N 1
ATOM 1114 C CA . ASN A 1 139 ? 11.336 10.268 -0.321 1.00 84.81 139 ASN A CA 1
ATOM 1115 C C . ASN A 1 139 ? 9.827 10.220 -0.594 1.00 84.81 139 ASN A C 1
ATOM 1117 O O . ASN A 1 139 ? 9.248 9.133 -0.547 1.00 84.81 139 ASN A O 1
ATOM 1121 N N . ASP A 1 140 ? 9.197 11.358 -0.891 1.00 88.19 140 ASP A N 1
ATOM 1122 C CA . ASP A 1 140 ? 7.751 11.462 -1.096 1.00 88.19 140 ASP A CA 1
ATOM 1123 C C . ASP A 1 140 ? 7.240 10.731 -2.342 1.00 88.19 140 ASP A C 1
ATOM 1125 O O . ASP A 1 140 ? 6.056 10.404 -2.417 1.00 88.19 140 ASP A O 1
ATOM 1129 N N . ASP A 1 141 ? 8.138 10.409 -3.273 1.00 89.44 141 ASP A N 1
ATOM 1130 C CA . ASP A 1 141 ? 7.855 9.759 -4.549 1.00 89.44 141 ASP A CA 1
ATOM 1131 C C . ASP A 1 141 ? 7.950 8.224 -4.514 1.00 89.44 141 ASP A C 1
ATOM 1133 O O . ASP A 1 141 ? 7.657 7.570 -5.517 1.00 89.44 141 ASP A O 1
ATOM 1137 N N . ARG A 1 142 ? 8.334 7.623 -3.377 1.00 92.12 142 ARG A N 1
ATOM 1138 C CA . ARG A 1 142 ? 8.638 6.180 -3.276 1.00 92.12 142 ARG A CA 1
ATOM 1139 C C . ARG A 1 142 ? 7.503 5.258 -3.736 1.00 92.12 142 ARG A C 1
ATOM 1141 O O . ARG A 1 142 ? 7.774 4.182 -4.252 1.00 92.12 142 ARG A O 1
ATOM 1148 N N . LEU A 1 143 ? 6.243 5.685 -3.612 1.00 92.50 143 LEU A N 1
ATOM 1149 C CA . LEU A 1 143 ? 5.057 4.919 -4.033 1.00 92.50 143 LEU A CA 1
ATOM 1150 C C . LEU A 1 143 ? 4.966 4.707 -5.550 1.00 92.50 143 LEU A C 1
ATOM 1152 O O . LEU A 1 143 ? 4.339 3.750 -6.004 1.00 92.50 143 LEU A O 1
ATOM 1156 N N . TYR A 1 144 ? 5.564 5.595 -6.344 1.00 91.88 144 TYR A N 1
ATOM 1157 C CA . TYR A 1 144 ? 5.413 5.579 -7.798 1.00 91.88 144 TYR A CA 1
ATOM 1158 C C . TYR A 1 144 ? 6.745 5.603 -8.552 1.00 91.88 144 TYR A C 1
ATOM 1160 O O . TYR A 1 144 ? 6.824 5.064 -9.652 1.00 91.88 144 TYR A O 1
ATOM 1168 N N . ASN A 1 145 ? 7.814 6.150 -7.974 1.00 92.31 145 ASN A N 1
ATOM 1169 C CA . ASN A 1 145 ? 9.126 6.226 -8.606 1.00 92.31 145 ASN A CA 1
ATOM 1170 C C . ASN A 1 145 ? 10.017 5.060 -8.160 1.00 92.31 145 ASN A C 1
ATOM 1172 O O . ASN A 1 145 ? 10.671 5.125 -7.118 1.00 92.31 145 ASN A O 1
ATOM 1176 N N . HIS A 1 146 ? 10.068 4.002 -8.974 1.00 93.81 146 HIS A N 1
ATOM 1177 C CA . HIS A 1 146 ? 10.809 2.772 -8.672 1.00 93.81 146 HIS A CA 1
ATOM 1178 C C . HIS A 1 146 ? 10.419 2.165 -7.314 1.00 93.81 146 HIS A C 1
ATOM 1180 O O . HIS A 1 146 ? 11.293 1.871 -6.499 1.00 93.81 146 HIS A O 1
ATOM 1186 N N . ALA A 1 147 ? 9.117 1.963 -7.068 1.00 95.44 147 ALA A N 1
ATOM 1187 C CA . ALA A 1 147 ? 8.650 1.289 -5.848 1.00 95.44 147 ALA A CA 1
ATOM 1188 C C . ALA A 1 147 ? 9.248 -0.124 -5.748 1.00 95.44 147 ALA A C 1
ATOM 1190 O O . ALA A 1 147 ? 9.667 -0.556 -4.674 1.00 95.44 147 ALA A O 1
ATOM 1191 N N . VAL A 1 148 ? 9.376 -0.787 -6.901 1.00 95.69 148 VAL A N 1
ATOM 1192 C CA . VAL A 1 148 ? 10.132 -2.022 -7.093 1.00 95.69 148 VAL A CA 1
ATOM 1193 C C . VAL A 1 148 ? 11.024 -1.877 -8.321 1.00 95.69 148 VAL A C 1
ATOM 1195 O O . VAL A 1 148 ? 10.603 -1.322 -9.339 1.00 95.69 148 VAL A O 1
ATOM 1198 N N . ILE A 1 149 ? 12.251 -2.382 -8.233 1.00 94.75 149 ILE A N 1
ATOM 1199 C CA . ILE A 1 149 ? 13.226 -2.324 -9.319 1.00 94.75 149 ILE A CA 1
ATOM 1200 C C . ILE A 1 149 ? 14.045 -3.612 -9.366 1.00 94.75 149 ILE A C 1
ATOM 1202 O O . ILE A 1 149 ? 14.658 -3.991 -8.374 1.00 94.75 149 ILE A O 1
ATOM 1206 N N . VAL A 1 150 ? 14.084 -4.235 -10.540 1.00 95.94 150 VAL A N 1
ATOM 1207 C CA . VAL A 1 150 ? 15.135 -5.160 -10.967 1.00 95.94 150 VAL A CA 1
ATOM 1208 C C . VAL A 1 150 ? 15.839 -4.496 -12.139 1.00 95.94 150 VAL A C 1
ATOM 1210 O O . VAL A 1 150 ? 15.212 -4.199 -13.160 1.00 95.94 150 VAL A O 1
ATOM 1213 N N . TRP A 1 151 ? 17.128 -4.217 -11.973 1.00 91.12 151 TRP A N 1
ATOM 1214 C CA . TRP A 1 151 ? 17.884 -3.386 -12.904 1.00 91.12 151 TRP A CA 1
ATOM 1215 C C . TRP A 1 151 ? 17.803 -3.886 -14.344 1.00 91.12 151 TRP A C 1
ATOM 1217 O O . TRP A 1 151 ? 18.047 -5.057 -14.619 1.00 91.12 151 TRP A O 1
ATOM 1227 N N . TYR A 1 152 ? 17.495 -2.962 -15.258 1.00 88.94 152 TYR A N 1
ATOM 1228 C CA . TYR A 1 152 ? 17.406 -3.203 -16.703 1.00 88.94 152 TYR A CA 1
ATOM 1229 C C . TYR A 1 152 ? 16.392 -4.279 -17.129 1.00 88.94 152 TYR A C 1
ATOM 1231 O O . TYR A 1 152 ? 16.430 -4.718 -18.277 1.00 88.94 152 TYR A O 1
ATOM 1239 N N . ALA A 1 153 ? 15.483 -4.702 -16.242 1.00 94.56 153 ALA A N 1
ATOM 1240 C CA . ALA A 1 153 ? 14.575 -5.813 -16.516 1.00 94.56 153 ALA A CA 1
ATOM 1241 C C . ALA A 1 153 ? 13.109 -5.485 -16.208 1.00 94.56 153 ALA A C 1
ATOM 1243 O O . ALA A 1 153 ? 12.292 -5.396 -17.128 1.00 94.56 153 ALA A O 1
ATOM 1244 N N . TYR A 1 154 ? 12.765 -5.331 -14.927 1.00 95.94 154 TYR A N 1
ATOM 1245 C CA . TYR A 1 154 ? 11.374 -5.259 -14.475 1.00 95.94 154 TYR A CA 1
ATOM 1246 C C . TYR A 1 154 ? 11.215 -4.182 -13.413 1.00 95.94 154 TYR A C 1
ATOM 1248 O O . TYR A 1 154 ? 11.867 -4.239 -12.369 1.00 95.94 154 TYR A O 1
ATOM 1256 N N . HIS A 1 155 ? 10.346 -3.208 -13.654 1.00 96.06 155 HIS A N 1
ATOM 1257 C CA . HIS A 1 155 ? 10.140 -2.089 -12.746 1.00 96.06 155 HIS A CA 1
ATOM 1258 C C . HIS A 1 155 ? 8.653 -1.911 -12.388 1.00 96.06 155 HIS A C 1
ATOM 1260 O O . HIS A 1 155 ? 7.762 -2.207 -13.184 1.00 96.06 155 HIS A O 1
ATOM 1266 N N . TRP A 1 156 ? 8.401 -1.357 -11.201 1.00 96.62 156 TRP A N 1
ATOM 1267 C CA . TRP A 1 156 ? 7.210 -0.560 -10.901 1.00 96.62 156 TRP A CA 1
ATOM 1268 C C . TRP A 1 156 ? 7.644 0.900 -10.894 1.00 96.62 156 TRP A C 1
ATOM 1270 O O . TRP A 1 156 ? 8.301 1.346 -9.948 1.00 96.62 156 TRP A O 1
ATOM 1280 N N . ASN A 1 157 ? 7.343 1.638 -11.959 1.00 94.62 157 ASN A N 1
ATOM 1281 C CA . ASN A 1 157 ? 7.862 2.991 -12.115 1.00 94.62 157 ASN A CA 1
ATOM 1282 C C . ASN A 1 157 ? 6.926 3.892 -12.921 1.00 94.62 157 ASN A C 1
ATOM 1284 O O . ASN A 1 157 ? 6.432 3.510 -13.975 1.00 94.62 157 ASN A O 1
ATOM 1288 N N . ILE A 1 158 ? 6.737 5.115 -12.438 1.00 93.12 158 ILE A N 1
ATOM 1289 C CA . ILE A 1 158 ? 5.940 6.163 -13.066 1.00 93.12 158 ILE A CA 1
ATOM 1290 C C . ILE A 1 158 ? 6.781 7.439 -13.035 1.00 93.12 158 ILE A C 1
ATOM 1292 O O . ILE A 1 158 ? 6.982 8.055 -11.992 1.00 93.12 158 ILE A O 1
ATOM 1296 N N . GLN A 1 159 ? 7.300 7.839 -14.188 1.00 90.75 159 GLN A N 1
ATOM 1297 C CA . GLN A 1 159 ? 8.121 9.034 -14.370 1.00 90.75 159 GLN A CA 1
ATOM 1298 C C . GLN A 1 159 ? 7.647 9.781 -15.624 1.00 90.75 159 GLN A C 1
ATOM 1300 O O . GLN A 1 159 ? 8.265 9.667 -16.688 1.00 90.75 159 GLN A O 1
ATOM 1305 N N . PRO A 1 160 ? 6.561 10.571 -15.514 1.00 86.81 160 PRO A N 1
ATOM 1306 C CA . PRO A 1 160 ? 5.951 11.247 -16.658 1.00 86.81 160 PRO A CA 1
ATOM 1307 C C . PRO A 1 160 ? 6.910 12.198 -17.378 1.00 86.81 160 PRO A C 1
ATOM 1309 O O . PRO A 1 160 ? 6.918 12.242 -18.602 1.00 86.81 160 PRO A O 1
ATOM 1312 N N . GLN A 1 161 ? 7.784 12.886 -16.630 1.00 85.12 161 GLN A N 1
ATOM 1313 C CA . GLN A 1 161 ? 8.806 13.789 -17.182 1.00 85.12 161 GLN A CA 1
ATOM 1314 C C . GLN A 1 161 ? 9.773 13.087 -18.152 1.00 85.12 161 GLN A C 1
ATOM 1316 O O . GLN A 1 161 ? 10.331 13.727 -19.034 1.00 85.12 161 GLN A O 1
ATOM 1321 N N . HIS A 1 162 ? 9.940 11.769 -18.013 1.00 87.56 162 HIS A N 1
ATOM 1322 C CA . HIS A 1 162 ? 10.794 10.943 -18.869 1.00 87.56 162 HIS A CA 1
ATOM 1323 C C . HIS A 1 162 ? 9.980 10.042 -19.813 1.00 87.56 162 HIS A C 1
ATOM 1325 O O . HIS A 1 162 ? 10.547 9.174 -20.475 1.00 87.56 162 HIS A O 1
ATOM 1331 N N . GLY A 1 163 ? 8.647 10.178 -19.839 1.00 88.31 163 GLY A N 1
ATOM 1332 C CA . GLY A 1 163 ? 7.754 9.296 -20.594 1.00 88.31 163 GLY A CA 1
ATOM 1333 C C . GLY A 1 163 ? 7.869 7.815 -20.209 1.00 88.31 163 GLY A C 1
ATOM 1334 O O . GLY A 1 163 ? 7.641 6.943 -21.049 1.00 88.31 163 GLY A O 1
ATOM 1335 N N . ARG A 1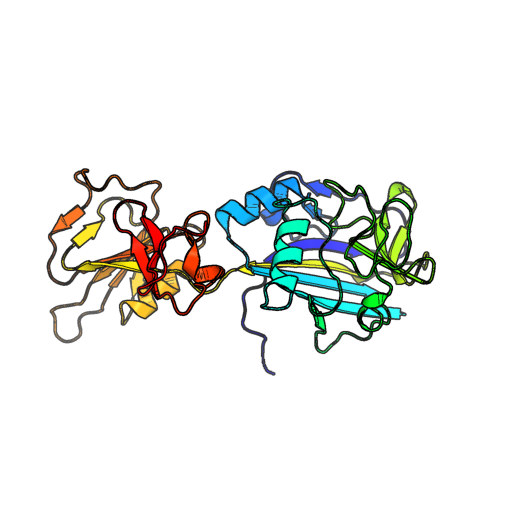 164 ? 8.274 7.527 -18.965 1.00 90.88 164 ARG A N 1
ATOM 1336 C CA . ARG A 1 164 ? 8.568 6.183 -18.449 1.00 90.88 164 ARG A CA 1
ATOM 1337 C C . ARG A 1 164 ? 7.425 5.712 -17.556 1.00 90.88 164 ARG A C 1
ATOM 1339 O O . ARG A 1 164 ? 7.195 6.283 -16.494 1.00 90.88 164 ARG A O 1
ATOM 1346 N N . PHE A 1 165 ? 6.741 4.657 -17.980 1.00 94.31 165 PHE A N 1
ATOM 1347 C CA . PHE A 1 165 ? 5.657 4.018 -17.238 1.00 94.31 165 PHE A CA 1
ATOM 1348 C C . PHE A 1 165 ? 5.854 2.515 -17.332 1.00 94.31 165 PHE A C 1
ATOM 1350 O O . PHE A 1 165 ? 5.577 1.900 -18.364 1.00 94.31 165 PHE A O 1
ATOM 1357 N N . ASP A 1 166 ? 6.383 1.936 -16.270 1.00 96.06 166 ASP A N 1
ATOM 1358 C CA . ASP A 1 166 ? 6.823 0.556 -16.247 1.00 96.06 166 ASP A CA 1
ATOM 1359 C C . ASP A 1 166 ? 5.973 -0.256 -15.272 1.00 96.06 166 ASP A C 1
ATOM 1361 O O . ASP A 1 166 ? 5.693 0.171 -14.145 1.00 96.06 166 ASP A O 1
ATOM 1365 N N . CYS A 1 167 ? 5.553 -1.426 -15.734 1.00 97.12 167 CYS A N 1
ATOM 1366 C CA . CYS A 1 167 ? 4.831 -2.412 -14.948 1.00 97.12 167 CYS A CA 1
ATOM 1367 C C . CYS A 1 167 ? 5.363 -3.794 -15.314 1.00 97.12 167 CYS A C 1
ATOM 1369 O O . CYS A 1 167 ? 5.028 -4.333 -16.370 1.00 97.12 167 CYS A O 1
ATOM 1371 N N . ASP A 1 168 ? 6.229 -4.337 -14.456 1.00 97.56 168 ASP A N 1
ATOM 1372 C CA . ASP A 1 168 ? 6.924 -5.606 -14.703 1.00 97.56 168 ASP A CA 1
ATOM 1373 C C . ASP A 1 168 ? 7.666 -5.627 -16.057 1.00 97.56 168 ASP A C 1
ATOM 1375 O O . ASP A 1 168 ? 7.765 -6.641 -16.758 1.00 97.56 168 ASP A O 1
ATOM 1379 N N . ASP A 1 169 ? 8.177 -4.466 -16.456 1.00 96.12 169 ASP A N 1
ATOM 1380 C CA . ASP A 1 169 ? 8.942 -4.259 -17.677 1.00 96.12 169 ASP A CA 1
ATOM 1381 C C . ASP A 1 169 ? 9.910 -3.073 -17.538 1.00 96.12 169 ASP A C 1
ATOM 1383 O O . ASP A 1 169 ? 10.081 -2.528 -16.446 1.00 96.12 169 ASP A O 1
ATOM 1387 N N . PHE A 1 170 ? 10.597 -2.724 -18.628 1.00 94.38 170 PHE A N 1
ATOM 1388 C CA . PHE A 1 170 ? 11.571 -1.639 -18.671 1.00 94.38 170 PHE A CA 1
ATOM 1389 C C . PHE A 1 170 ? 11.466 -0.873 -19.991 1.00 94.38 170 PHE A C 1
ATOM 1391 O O . PHE A 1 170 ? 11.736 -1.427 -21.055 1.00 94.38 170 PHE A O 1
ATOM 1398 N N . ALA A 1 171 ? 11.071 0.400 -19.918 1.00 90.81 171 ALA A N 1
ATOM 1399 C CA . ALA A 1 171 ? 11.018 1.343 -21.038 1.00 90.81 171 ALA A CA 1
ATOM 1400 C C . ALA A 1 171 ? 10.150 0.889 -22.232 1.00 90.81 171 ALA A C 1
ATOM 1402 O O . ALA A 1 171 ? 10.351 1.319 -23.369 1.00 90.81 171 ALA A O 1
ATOM 1403 N N . HIS A 1 172 ? 9.154 0.040 -21.976 1.00 91.38 172 HIS A N 1
ATOM 1404 C CA . HIS A 1 172 ? 8.184 -0.382 -22.982 1.00 91.38 172 HIS A CA 1
ATOM 1405 C C . HIS A 1 172 ? 7.005 0.590 -23.079 1.00 91.38 172 HIS A C 1
ATOM 1407 O O . HIS A 1 172 ? 6.647 1.275 -22.119 1.00 91.38 172 HIS A O 1
ATOM 1413 N N . THR A 1 173 ? 6.368 0.614 -24.250 1.00 91.56 173 THR A N 1
ATOM 1414 C CA . THR A 1 173 ? 5.197 1.449 -24.524 1.00 91.56 173 THR A CA 1
ATOM 1415 C C . THR A 1 173 ? 4.006 1.111 -23.630 1.00 91.56 173 THR A C 1
ATOM 1417 O O . THR A 1 173 ? 3.883 0.010 -23.093 1.00 91.56 173 THR A O 1
ATOM 1420 N N . VAL A 1 174 ? 3.131 2.101 -23.495 1.00 93.12 174 VAL A N 1
ATOM 1421 C CA . VAL A 1 174 ? 1.834 2.029 -22.821 1.00 93.12 174 VAL A CA 1
ATOM 1422 C C . VAL A 1 174 ? 0.711 1.952 -23.849 1.00 93.12 174 VAL A C 1
ATOM 1424 O O . VAL A 1 174 ? 0.859 2.431 -24.974 1.00 93.12 174 VAL A O 1
ATOM 1427 N N . SER A 1 175 ? -0.403 1.353 -23.455 1.00 93.69 175 SER A N 1
ATOM 1428 C CA . SER A 1 175 ? -1.628 1.206 -24.238 1.00 93.69 175 SER A CA 1
ATOM 1429 C C . SER A 1 175 ? -2.832 1.725 -23.458 1.00 93.69 175 SER A C 1
ATOM 1431 O O . SER A 1 175 ? -2.820 1.788 -22.228 1.00 93.69 175 SER A O 1
ATOM 1433 N N . ALA A 1 176 ? -3.907 2.061 -24.173 1.00 93.25 176 ALA A N 1
ATOM 1434 C CA . ALA A 1 176 ? -5.166 2.438 -23.542 1.00 93.25 176 ALA A CA 1
ATOM 1435 C C . ALA A 1 176 ? -5.682 1.322 -22.608 1.00 93.25 176 ALA A C 1
ATOM 1437 O O . ALA A 1 176 ? -5.868 0.168 -23.014 1.00 93.25 176 ALA A O 1
ATOM 1438 N N . GLY A 1 177 ? -5.944 1.687 -21.355 1.00 92.31 177 GLY A N 1
ATOM 1439 C CA . GLY A 1 177 ? -6.393 0.789 -20.296 1.00 92.31 177 GLY A CA 1
ATOM 1440 C C . GLY A 1 177 ? -5.277 0.145 -19.472 1.00 92.31 177 GLY A C 1
ATOM 1441 O O . GLY A 1 177 ? -5.603 -0.569 -18.527 1.00 92.31 177 GLY A O 1
ATOM 1442 N N . ASP A 1 178 ? -3.999 0.396 -19.776 1.00 95.75 178 ASP A N 1
ATOM 1443 C CA . ASP A 1 178 ? -2.912 0.074 -18.845 1.00 95.75 178 ASP A CA 1
ATOM 1444 C C . ASP A 1 178 ? -3.085 0.889 -17.556 1.00 95.75 178 ASP A C 1
ATOM 1446 O O . ASP A 1 178 ? -3.540 2.037 -17.600 1.00 95.75 178 ASP A O 1
ATOM 1450 N N 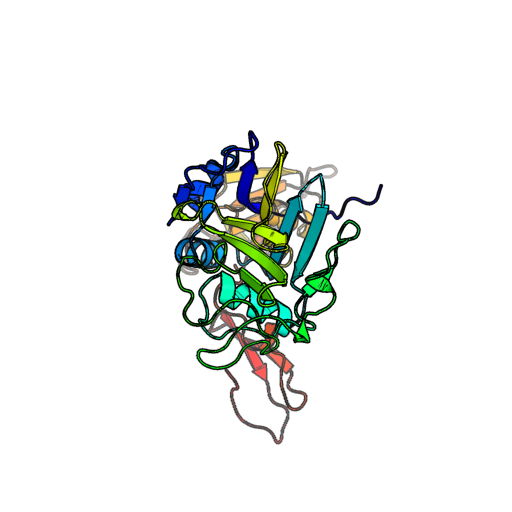. PHE A 1 179 ? -2.753 0.314 -16.400 1.00 95.50 179 PHE A N 1
ATOM 1451 C CA . PHE A 1 179 ? -3.001 0.978 -15.120 1.00 95.50 179 PHE A CA 1
ATOM 1452 C C . PHE A 1 179 ? -1.978 0.656 -14.034 1.00 95.50 179 PHE A C 1
ATOM 1454 O O . PHE A 1 179 ? -1.313 -0.377 -14.064 1.00 95.50 179 PHE A O 1
ATOM 1461 N N . TRP A 1 180 ? -1.937 1.536 -13.030 1.00 96.56 180 TRP A N 1
ATOM 1462 C CA . TRP A 1 180 ? -1.201 1.392 -11.777 1.00 96.56 180 TRP A CA 1
ATOM 1463 C C . TRP A 1 180 ? -2.096 1.843 -10.633 1.00 96.56 180 TRP A C 1
ATOM 1465 O O . TRP A 1 180 ? -2.577 2.976 -10.612 1.00 96.56 180 TRP A O 1
ATOM 1475 N N . LYS A 1 181 ? -2.327 0.951 -9.678 1.00 96.19 181 LYS A N 1
ATOM 1476 C CA . LYS A 1 181 ? -3.210 1.181 -8.542 1.00 96.19 181 LYS A CA 1
ATOM 1477 C C . LYS A 1 181 ? -2.553 0.711 -7.260 1.00 96.19 181 LYS A C 1
ATOM 1479 O O . LYS A 1 181 ? -1.956 -0.366 -7.216 1.00 96.19 181 LYS A O 1
ATOM 1484 N N . ILE A 1 182 ? -2.697 1.517 -6.217 1.00 96.50 182 ILE A N 1
ATOM 1485 C CA . ILE A 1 182 ? -2.272 1.167 -4.864 1.00 96.50 182 ILE A CA 1
ATOM 1486 C C . ILE A 1 182 ? -3.491 1.234 -3.963 1.00 96.50 182 ILE A C 1
ATOM 1488 O O . ILE A 1 182 ? -4.245 2.208 -4.001 1.00 96.50 182 ILE A O 1
ATOM 1492 N N . PHE A 1 183 ? -3.672 0.197 -3.155 1.00 94.88 183 PHE A N 1
ATOM 1493 C CA . PHE A 1 183 ? -4.745 0.127 -2.176 1.00 94.88 183 PHE A CA 1
ATOM 1494 C C . PHE A 1 183 ? -4.187 -0.090 -0.778 1.00 94.88 183 PHE A C 1
ATOM 1496 O O . PHE A 1 183 ? -3.146 -0.725 -0.609 1.00 94.88 183 PHE A O 1
ATOM 1503 N N . VAL A 1 184 ? -4.928 0.377 0.218 1.00 93.38 184 VAL A N 1
ATOM 1504 C CA . VAL A 1 184 ? -4.710 0.060 1.629 1.00 93.38 184 VAL A CA 1
ATOM 1505 C C . VAL A 1 184 ? -5.848 -0.809 2.147 1.00 93.38 184 VAL A C 1
ATOM 1507 O O . VAL A 1 184 ? -6.987 -0.689 1.691 1.00 93.38 184 VAL A O 1
ATOM 1510 N N . ARG A 1 185 ? -5.553 -1.670 3.120 1.00 87.31 185 ARG A N 1
ATOM 1511 C CA . ARG A 1 185 ? -6.566 -2.431 3.858 1.00 87.31 185 ARG A CA 1
ATOM 1512 C C . ARG A 1 185 ? -6.506 -2.089 5.331 1.00 87.31 185 ARG A C 1
ATOM 1514 O O . ARG A 1 185 ? -5.450 -2.191 5.952 1.00 87.31 185 ARG A O 1
ATOM 1521 N N . PHE A 1 186 ? -7.647 -1.712 5.886 1.00 74.88 186 PHE A N 1
ATOM 1522 C CA . PHE A 1 186 ? -7.779 -1.428 7.309 1.00 74.88 186 PHE A CA 1
ATOM 1523 C C . PHE A 1 186 ? -7.626 -2.695 8.141 1.00 74.88 186 PHE A C 1
ATOM 1525 O O . PHE A 1 186 ? -8.013 -3.783 7.704 1.00 74.88 186 PHE A O 1
ATOM 1532 N N . SER A 1 187 ? -7.127 -2.551 9.369 1.00 62.66 187 SER A N 1
ATOM 1533 C CA . SER A 1 187 ? -7.372 -3.581 10.372 1.00 62.66 187 SER A CA 1
ATOM 1534 C C . SER A 1 187 ? -8.885 -3.682 10.580 1.00 62.66 187 SER A C 1
ATOM 1536 O O . SER A 1 187 ? -9.520 -2.740 11.043 1.00 62.66 187 SER A O 1
ATOM 1538 N N . HIS A 1 188 ? -9.478 -4.830 10.251 1.00 57.31 188 HIS A N 1
ATOM 1539 C CA . HIS A 1 188 ? -10.865 -5.133 10.625 1.00 57.31 188 HIS A CA 1
ATOM 1540 C C . HIS A 1 188 ? -11.002 -5.428 12.134 1.00 57.31 188 HIS A C 1
ATOM 1542 O O . HIS A 1 188 ? -12.100 -5.715 12.607 1.00 57.31 188 HIS A O 1
ATOM 1548 N N . SER A 1 189 ? -9.896 -5.384 12.885 1.00 57.69 189 SER A N 1
ATOM 1549 C CA . SER A 1 189 ? -9.868 -5.548 14.332 1.00 57.69 189 SER A CA 1
ATOM 1550 C C . SER A 1 189 ? -9.772 -4.179 14.996 1.00 57.69 189 SER A C 1
ATOM 1552 O O . SER A 1 189 ? -8.783 -3.468 14.800 1.00 57.69 189 SER A O 1
ATOM 1554 N N . ALA A 1 190 ? -10.795 -3.831 15.778 1.00 63.69 190 ALA A N 1
ATOM 1555 C CA . ALA A 1 190 ? -10.696 -2.805 16.805 1.00 63.69 190 ALA A CA 1
ATOM 1556 C C . ALA A 1 190 ? -11.048 -3.403 18.170 1.00 63.69 190 ALA A C 1
ATOM 1558 O O . ALA A 1 190 ? -11.837 -4.344 18.268 1.00 63.69 190 ALA A O 1
ATOM 1559 N N . TYR A 1 191 ? -10.467 -2.838 19.222 1.00 70.44 191 TYR A N 1
ATOM 1560 C CA . TYR A 1 191 ? -10.728 -3.219 20.595 1.00 70.44 191 TYR A CA 1
ATOM 1561 C C . TYR A 1 191 ? -11.744 -2.237 21.155 1.00 70.44 191 TYR A C 1
ATOM 1563 O O . TYR A 1 191 ? -11.585 -1.025 21.003 1.00 70.44 191 TYR A O 1
ATOM 1571 N N . PHE A 1 192 ? -12.775 -2.768 21.799 1.00 80.38 192 PHE A N 1
ATOM 1572 C CA . PHE A 1 192 ? -13.803 -1.965 22.436 1.00 80.38 192 PHE A CA 1
ATOM 1573 C C . PHE A 1 192 ? -13.691 -2.121 23.948 1.00 80.38 192 PHE A C 1
ATOM 1575 O O . PHE A 1 192 ? -13.694 -3.241 24.456 1.00 80.38 192 PHE A O 1
ATOM 1582 N N . THR A 1 193 ? -13.601 -1.007 24.670 1.00 83.31 193 THR A N 1
ATOM 1583 C CA . THR A 1 193 ? -13.835 -1.003 26.118 1.00 83.31 193 THR A CA 1
ATOM 1584 C C . THR A 1 193 ? -15.307 -0.725 26.366 1.00 83.31 193 THR A C 1
ATOM 1586 O O . THR A 1 193 ? -15.884 0.170 25.752 1.00 83.31 193 THR A O 1
ATOM 1589 N N . THR A 1 194 ? -15.931 -1.497 27.251 1.00 89.56 194 THR A N 1
ATOM 1590 C CA . THR A 1 194 ? -17.368 -1.398 27.521 1.00 89.56 194 THR A CA 1
ATOM 1591 C C . THR A 1 194 ? -17.635 -0.853 28.918 1.00 89.56 194 THR A C 1
ATOM 1593 O O . THR A 1 194 ? -16.901 -1.146 29.861 1.00 89.56 194 THR A O 1
ATOM 1596 N N . ARG A 1 195 ? -18.704 -0.067 29.055 1.00 89.12 195 ARG A N 1
ATOM 1597 C CA . ARG A 1 195 ? -19.268 0.371 30.335 1.00 89.12 195 ARG A CA 1
ATOM 1598 C C . ARG A 1 195 ? -20.748 0.005 30.348 1.00 89.12 195 ARG A C 1
ATOM 1600 O O . ARG A 1 195 ? -21.518 0.497 29.524 1.00 89.12 195 ARG A O 1
ATOM 1607 N N . GLU A 1 196 ? -21.119 -0.898 31.244 1.00 91.50 196 GLU A N 1
ATOM 1608 C CA . GLU A 1 196 ? -22.509 -1.314 31.428 1.00 91.50 196 GLU A CA 1
ATOM 1609 C C . GLU A 1 196 ? -23.308 -0.246 32.167 1.00 91.50 196 GLU A C 1
ATOM 1611 O O . GLU A 1 196 ? -22.757 0.525 32.952 1.00 91.50 196 GLU A O 1
ATOM 1616 N N . ASN A 1 197 ? -24.610 -0.214 31.896 1.00 91.12 197 ASN A N 1
ATOM 1617 C CA . ASN A 1 197 ? -25.574 0.735 32.443 1.00 91.12 197 ASN A CA 1
ATOM 1618 C C . ASN A 1 197 ? -25.166 2.204 32.276 1.00 91.12 197 ASN A C 1
ATOM 1620 O O . ASN A 1 197 ? -25.547 3.060 33.070 1.00 91.12 197 ASN A O 1
ATOM 1624 N N . LYS A 1 198 ? -24.386 2.504 31.235 1.00 91.50 198 LYS A N 1
ATOM 1625 C CA . LYS A 1 198 ? -23.897 3.845 30.920 1.00 91.50 198 LYS A CA 1
ATOM 1626 C C . LYS A 1 198 ? -24.225 4.187 29.480 1.00 91.50 198 LYS A C 1
ATOM 1628 O O . LYS A 1 198 ? -24.047 3.369 28.577 1.00 91.50 198 LYS A O 1
ATOM 1633 N N . ARG A 1 199 ? -24.638 5.433 29.263 1.00 92.69 199 ARG A N 1
ATOM 1634 C CA . ARG A 1 199 ? -24.915 5.995 27.941 1.00 92.69 199 ARG A CA 1
ATOM 1635 C C . ARG A 1 199 ? -24.166 7.301 27.745 1.00 92.69 199 ARG A C 1
ATOM 1637 O O . ARG A 1 199 ? -24.208 8.171 28.610 1.00 92.69 199 ARG A O 1
ATOM 1644 N N . LEU A 1 200 ? -23.542 7.453 26.581 1.00 91.50 200 LEU A N 1
ATOM 1645 C CA . LEU A 1 200 ? -23.007 8.736 26.138 1.00 91.50 200 LEU A CA 1
ATOM 1646 C C . LEU A 1 200 ? -24.121 9.561 25.480 1.00 91.50 200 LEU A C 1
ATOM 1648 O O . LEU A 1 200 ? -24.693 9.124 24.478 1.00 91.50 200 LEU A O 1
ATOM 1652 N N . ILE A 1 201 ? -24.417 10.745 26.016 1.00 88.69 201 ILE A N 1
ATOM 1653 C CA . ILE A 1 201 ? -25.444 11.658 25.485 1.00 88.69 201 ILE A CA 1
ATOM 1654 C C . ILE A 1 201 ? -24.791 12.773 24.651 1.00 88.69 201 ILE A C 1
ATOM 1656 O O . ILE A 1 201 ? -23.637 13.134 24.863 1.00 88.69 201 ILE A O 1
ATOM 1660 N N . GLY A 1 202 ? -25.509 13.286 23.645 1.00 84.88 202 GLY A N 1
ATOM 1661 C CA . GLY A 1 202 ? -25.090 14.446 22.840 1.00 84.88 202 GLY A CA 1
ATOM 1662 C C . GLY A 1 202 ? -24.149 14.148 21.667 1.00 84.88 202 GLY A C 1
ATOM 1663 O O . GLY A 1 202 ? -23.905 15.030 20.854 1.00 84.88 202 GLY A O 1
ATOM 1664 N N . HIS A 1 203 ? -23.673 12.907 21.530 1.00 84.69 203 HIS A N 1
ATOM 1665 C CA . HIS A 1 203 ? -22.652 12.523 20.539 1.00 84.69 203 HIS A CA 1
ATOM 1666 C C . HIS A 1 203 ? -23.156 11.554 19.461 1.00 84.69 203 HIS A C 1
ATOM 1668 O O . HIS A 1 203 ? -22.380 11.069 18.634 1.00 84.69 203 HIS A O 1
ATOM 1674 N N . ARG A 1 204 ? -24.457 11.250 19.469 1.00 91.94 204 ARG A N 1
ATOM 1675 C CA . ARG A 1 204 ? -25.087 10.334 18.519 1.00 91.94 204 ARG A CA 1
ATOM 1676 C C . ARG A 1 204 ? -25.178 10.968 17.139 1.00 91.94 204 ARG A C 1
ATOM 1678 O O . ARG A 1 204 ? -25.885 11.954 16.956 1.00 91.94 204 ARG A O 1
ATOM 1685 N N . ILE A 1 205 ? -24.570 10.311 16.157 1.00 86.00 205 ILE A N 1
ATOM 1686 C CA . ILE A 1 205 ? -24.677 10.686 14.742 1.00 86.00 205 ILE A CA 1
ATOM 1687 C C . ILE A 1 205 ? -25.711 9.821 14.022 1.00 86.00 205 ILE A C 1
ATOM 1689 O O . ILE A 1 205 ? -26.452 10.311 13.174 1.00 86.00 205 ILE A O 1
ATOM 1693 N N . LYS A 1 206 ? -25.779 8.525 14.351 1.00 88.69 206 LYS A N 1
ATOM 1694 C CA . LYS A 1 206 ? -26.675 7.576 13.678 1.00 88.69 206 LYS A CA 1
ATOM 1695 C C . LYS A 1 206 ? -27.254 6.570 14.660 1.00 88.69 206 LYS A C 1
ATOM 1697 O O . LYS A 1 206 ? -26.571 6.164 15.591 1.00 88.69 206 LYS A O 1
ATOM 1702 N N . GLN A 1 207 ? -28.486 6.134 14.419 1.00 93.19 207 GLN A N 1
ATOM 1703 C CA . GLN A 1 207 ? -29.121 5.030 15.135 1.00 93.19 207 GLN A CA 1
ATOM 1704 C C . GLN A 1 207 ? -29.517 3.941 14.135 1.00 93.19 207 GLN A C 1
ATOM 1706 O O . GLN A 1 207 ? -30.014 4.247 13.051 1.00 93.19 207 GLN A O 1
ATOM 1711 N N . VAL A 1 208 ? -29.260 2.682 14.481 1.00 90.81 208 VAL A N 1
ATOM 1712 C CA . VAL A 1 208 ? -29.585 1.500 13.675 1.00 90.81 208 VAL A CA 1
ATOM 1713 C C . VAL A 1 208 ? -30.185 0.407 14.556 1.00 90.81 208 VAL A C 1
ATOM 1715 O O . VAL A 1 208 ? -29.899 0.344 15.751 1.00 90.81 208 VAL A O 1
ATOM 1718 N N . ASP A 1 209 ? -30.988 -0.471 13.961 1.00 88.94 209 ASP A N 1
ATOM 1719 C CA . ASP A 1 209 ? -31.423 -1.702 14.621 1.00 88.94 209 ASP A CA 1
ATOM 1720 C C . ASP A 1 209 ? -30.232 -2.675 14.672 1.00 88.94 209 ASP A C 1
ATOM 1722 O O . ASP A 1 209 ? -29.560 -2.904 13.662 1.00 88.94 209 ASP A O 1
ATOM 1726 N N . SER A 1 210 ? -29.944 -3.243 15.841 1.00 82.19 210 SER A N 1
ATOM 1727 C CA . SER A 1 210 ? -28.863 -4.219 16.006 1.00 82.19 210 SER A CA 1
ATOM 1728 C C . SER A 1 210 ? -29.253 -5.233 17.057 1.00 82.19 210 SER A C 1
ATOM 1730 O O . SER A 1 210 ? -29.635 -4.834 18.139 1.00 82.19 210 SER A O 1
ATOM 1732 N N . ILE A 1 211 ? -29.087 -6.518 16.754 1.00 86.31 211 ILE A N 1
ATOM 1733 C CA . ILE A 1 211 ? -29.502 -7.642 17.613 1.00 86.31 211 ILE A CA 1
ATOM 1734 C C . ILE A 1 211 ? -28.429 -8.095 18.623 1.00 86.31 211 ILE A C 1
ATOM 1736 O O . ILE A 1 211 ? -28.499 -9.182 19.189 1.00 86.31 211 ILE A O 1
ATOM 1740 N N . SER A 1 212 ? -27.318 -7.362 18.708 1.00 88.38 212 SER A N 1
ATOM 1741 C CA . SER A 1 212 ? -26.264 -7.628 19.687 1.00 88.38 212 SER A CA 1
ATOM 1742 C C . SER A 1 212 ? -25.281 -6.470 19.791 1.00 88.38 212 SER A C 1
ATOM 1744 O O . SER A 1 212 ? -25.079 -5.703 18.838 1.00 88.38 212 SER A O 1
ATOM 1746 N N . LEU A 1 213 ? -24.573 -6.440 20.921 1.00 88.56 213 LEU A N 1
ATOM 1747 C CA . LEU A 1 213 ? -23.427 -5.569 21.156 1.00 88.56 213 LEU A CA 1
ATOM 1748 C C . LEU A 1 213 ? -22.360 -5.723 20.061 1.00 88.56 213 LEU A C 1
ATOM 1750 O O . LEU A 1 213 ? -21.889 -4.736 19.509 1.00 88.56 213 LEU A O 1
ATOM 1754 N N . LYS A 1 214 ? -22.031 -6.965 19.678 1.00 88.06 214 LYS A N 1
ATOM 1755 C CA . LYS A 1 214 ? -21.015 -7.257 18.650 1.00 88.06 214 LYS A CA 1
ATOM 1756 C C . LYS A 1 214 ? -21.409 -6.707 17.280 1.00 88.06 214 LYS A C 1
ATOM 1758 O O . LYS A 1 214 ? -20.590 -6.084 16.609 1.00 88.06 214 LYS A O 1
ATOM 1763 N N . SER A 1 215 ? -22.665 -6.913 16.879 1.00 87.12 215 SER A N 1
ATOM 1764 C CA . SER A 1 215 ? -23.208 -6.353 15.638 1.00 87.12 215 SER A CA 1
ATOM 1765 C C . SER A 1 215 ? -23.148 -4.822 15.661 1.00 87.12 215 SER A C 1
ATOM 1767 O O . SER A 1 215 ? -22.716 -4.206 14.687 1.00 87.12 215 SER A O 1
ATOM 1769 N N . CYS A 1 216 ? -23.475 -4.207 16.801 1.00 92.19 216 CYS A N 1
ATOM 1770 C CA . CYS A 1 216 ? -23.399 -2.760 16.986 1.00 92.19 216 CYS A CA 1
ATOM 1771 C C . CYS A 1 216 ? -21.961 -2.236 16.815 1.00 92.19 216 CYS A C 1
ATOM 1773 O O . CYS A 1 216 ? -21.718 -1.322 16.022 1.00 92.19 216 CYS A O 1
ATOM 1775 N N . SER A 1 217 ? -20.981 -2.885 17.452 1.00 89.25 217 SER A N 1
ATOM 1776 C CA . SER A 1 217 ? -19.558 -2.576 17.266 1.00 89.25 217 SER A CA 1
ATOM 1777 C C . SER A 1 217 ? -19.122 -2.739 15.807 1.00 89.25 217 SER A C 1
ATOM 1779 O O . SER A 1 217 ? -18.402 -1.899 15.272 1.00 89.25 217 SER A O 1
ATOM 1781 N N . GLN A 1 218 ? -19.596 -3.775 15.114 1.00 83.75 218 GLN A N 1
ATOM 1782 C CA . GLN A 1 218 ? -19.265 -3.995 13.707 1.00 83.75 218 GLN A CA 1
ATOM 1783 C C . GLN A 1 218 ? -19.864 -2.929 12.780 1.00 83.75 218 GLN A C 1
ATOM 1785 O O . GLN A 1 218 ? -19.227 -2.545 11.797 1.00 83.75 218 GLN A O 1
ATOM 1790 N N . PHE A 1 219 ? -21.051 -2.402 13.091 1.00 86.62 219 PHE A N 1
ATOM 1791 C CA . PHE A 1 219 ? -21.595 -1.239 12.390 1.00 86.62 219 PHE A CA 1
ATOM 1792 C C . PHE A 1 219 ? -20.709 -0.004 12.563 1.00 86.62 219 PHE A C 1
ATOM 1794 O O . PHE A 1 219 ? -20.490 0.712 11.583 1.00 86.62 219 PHE A O 1
ATOM 1801 N N . CYS A 1 220 ? -20.160 0.211 13.760 1.00 86.69 220 CYS A N 1
ATOM 1802 C CA . CYS A 1 220 ? -19.206 1.290 14.014 1.00 86.69 220 CYS A CA 1
ATOM 1803 C C . CYS A 1 220 ? -17.945 1.143 13.151 1.00 86.69 220 CYS A C 1
ATOM 1805 O O . CYS A 1 220 ? -17.576 2.082 12.454 1.00 86.69 220 CYS A O 1
ATOM 1807 N N . LEU A 1 221 ? -17.363 -0.062 13.072 1.00 80.75 221 LEU A N 1
ATOM 1808 C CA . LEU A 1 221 ? -16.175 -0.343 12.244 1.00 80.75 221 LEU A CA 1
ATOM 1809 C C . LEU A 1 221 ? -16.361 -0.043 10.751 1.00 80.75 221 LEU A C 1
ATOM 1811 O O . LEU A 1 221 ? -15.391 0.214 10.043 1.00 80.75 221 LEU A O 1
ATOM 1815 N N . ARG A 1 222 ? -17.601 -0.084 10.254 1.00 79.25 222 ARG A N 1
ATOM 1816 C CA . ARG A 1 222 ? -17.924 0.229 8.853 1.00 79.25 222 ARG A CA 1
ATOM 1817 C C . ARG A 1 222 ? -18.017 1.732 8.569 1.00 79.25 222 ARG A C 1
ATOM 1819 O O . ARG A 1 222 ? -18.126 2.105 7.404 1.00 79.25 222 ARG A O 1
ATOM 1826 N N . HIS A 1 223 ? -17.997 2.583 9.594 1.00 71.75 223 HIS A N 1
ATOM 1827 C CA . HIS A 1 223 ? -18.120 4.033 9.463 1.00 71.75 223 HIS A CA 1
ATOM 1828 C C . HIS A 1 223 ? -16.847 4.716 10.002 1.00 71.75 223 HIS A C 1
ATOM 1830 O O . HIS A 1 223 ? -16.653 4.744 11.214 1.00 71.75 223 HIS A O 1
ATOM 1836 N N . PRO A 1 224 ? -15.998 5.324 9.146 1.00 67.62 224 PRO A N 1
ATOM 1837 C CA . PRO A 1 224 ? -14.704 5.896 9.559 1.00 67.62 224 PRO A CA 1
ATOM 1838 C C . PRO A 1 224 ? -14.782 6.965 10.663 1.00 67.62 224 PRO A C 1
ATOM 1840 O O . PRO A 1 224 ? -13.832 7.171 11.421 1.00 67.62 224 PRO A O 1
ATOM 1843 N N . TRP A 1 225 ? -15.919 7.656 10.744 1.00 71.75 225 TRP A N 1
ATOM 1844 C CA . TRP A 1 225 ? -16.197 8.689 11.738 1.00 71.75 225 TRP A CA 1
ATOM 1845 C C . TRP A 1 225 ? -16.636 8.130 13.097 1.00 71.75 225 TRP A C 1
ATOM 1847 O O . TRP A 1 225 ? -16.602 8.860 14.082 1.00 71.75 225 TRP A O 1
ATOM 1857 N N . CYS A 1 226 ? -17.061 6.867 13.179 1.00 81.38 226 CYS A N 1
ATOM 1858 C CA . CYS A 1 226 ? -17.577 6.307 14.422 1.00 81.38 226 CYS A CA 1
ATOM 1859 C C . CYS A 1 226 ? -16.435 6.083 15.419 1.00 81.38 226 CYS A C 1
ATOM 1861 O O . CYS A 1 226 ? -15.405 5.502 15.079 1.00 81.38 226 CYS A O 1
ATOM 1863 N N . THR A 1 227 ? -16.606 6.569 16.647 1.00 82.88 227 THR A N 1
ATOM 1864 C CA . THR A 1 227 ? -15.604 6.475 17.722 1.00 82.88 227 THR A CA 1
ATOM 1865 C C . THR A 1 227 ? -16.105 5.690 18.929 1.00 82.88 227 THR A C 1
ATOM 1867 O O . THR A 1 227 ? -15.298 5.160 19.689 1.00 82.88 227 THR A O 1
ATOM 1870 N N . SER A 1 228 ? -17.418 5.558 19.107 1.00 90.62 228 SER A N 1
ATOM 1871 C CA . SER A 1 228 ? -18.027 4.723 20.147 1.00 90.62 228 SER A CA 1
ATOM 1872 C C . SER A 1 228 ? -19.465 4.351 19.791 1.00 90.62 228 SER A C 1
ATOM 1874 O O . SER A 1 228 ? -20.024 4.852 18.814 1.00 90.62 228 SER A O 1
ATOM 1876 N N . THR A 1 229 ? -20.080 3.477 20.587 1.00 95.12 229 THR A N 1
ATOM 1877 C CA . THR A 1 229 ? -21.483 3.086 20.425 1.00 95.12 229 THR A CA 1
ATOM 1878 C C . THR A 1 229 ? -22.244 3.053 21.745 1.00 95.12 229 THR A C 1
ATOM 1880 O O . THR A 1 229 ? -21.664 2.678 22.761 1.00 95.12 229 THR A O 1
ATOM 1883 N N . ASN A 1 230 ? -23.548 3.342 21.725 1.00 95.38 230 ASN A N 1
ATOM 1884 C CA . ASN A 1 230 ? -24.471 2.956 22.800 1.00 95.38 230 ASN A CA 1
ATOM 1885 C C . ASN A 1 230 ? -25.362 1.819 22.291 1.00 95.38 230 ASN A C 1
ATOM 1887 O O . ASN A 1 230 ? -26.151 2.023 21.370 1.00 95.38 230 ASN A O 1
ATOM 1891 N N . PHE A 1 231 ? -25.246 0.632 22.875 1.00 95.56 231 PHE A N 1
ATOM 1892 C CA . PHE A 1 231 ? -26.124 -0.494 22.572 1.00 95.56 231 PHE A CA 1
ATOM 1893 C C . PHE A 1 231 ? -27.190 -0.613 23.657 1.00 95.56 231 PHE A C 1
ATOM 1895 O O . PHE A 1 231 ? -26.845 -0.723 24.828 1.00 95.56 231 PHE A O 1
ATOM 1902 N N . GLN A 1 232 ? -28.465 -0.576 23.284 1.00 92.06 232 GLN A N 1
ATOM 1903 C CA . GLN A 1 232 ? -29.579 -0.653 24.219 1.00 92.06 232 GLN A CA 1
ATOM 1904 C C . GLN A 1 232 ? -30.377 -1.937 24.002 1.00 92.06 232 GLN A C 1
ATOM 1906 O O . GLN A 1 232 ? -30.962 -2.151 22.936 1.00 92.06 232 GLN A O 1
ATOM 1911 N N . ILE A 1 233 ? -30.448 -2.750 25.055 1.00 85.00 233 ILE A N 1
ATOM 1912 C CA . ILE A 1 233 ? -31.300 -3.935 25.108 1.00 85.00 233 ILE A CA 1
ATOM 1913 C C . ILE A 1 233 ? -32.724 -3.476 25.424 1.00 85.00 233 ILE A C 1
ATOM 1915 O O . ILE A 1 233 ? -32.949 -2.660 26.322 1.00 85.00 233 ILE A O 1
ATOM 1919 N N . SER A 1 234 ? -33.706 -3.972 24.670 1.00 75.38 234 SER A N 1
ATOM 1920 C CA . SER A 1 234 ? -35.103 -3.656 24.951 1.00 75.38 234 SER A CA 1
ATOM 1921 C C . SER A 1 234 ? -35.638 -4.533 26.080 1.00 75.38 234 SER A C 1
ATOM 1923 O O . SER A 1 234 ? -35.529 -5.752 26.028 1.00 75.38 234 SER A O 1
ATOM 1925 N N . THR A 1 235 ? -36.273 -3.924 27.080 1.00 68.69 235 THR A N 1
ATOM 1926 C CA . THR A 1 235 ? -36.923 -4.641 28.193 1.00 68.69 235 THR A CA 1
ATOM 1927 C C . THR A 1 235 ? -38.338 -5.126 27.858 1.00 68.69 235 THR A C 1
ATOM 1929 O O . THR A 1 235 ? -38.976 -5.797 28.665 1.00 68.69 235 THR A O 1
ATOM 1932 N N . LYS A 1 236 ? -38.859 -4.793 26.669 1.00 69.19 236 LYS A N 1
ATOM 1933 C CA . LYS A 1 236 ? -40.204 -5.178 26.219 1.00 69.19 236 LYS A CA 1
ATOM 1934 C C . LYS A 1 236 ? -40.151 -6.490 25.435 1.00 69.19 236 LYS A C 1
ATOM 1936 O O . LYS A 1 236 ? -39.295 -6.643 24.567 1.00 69.19 236 LYS A O 1
ATOM 1941 N N . MET A 1 237 ? -41.112 -7.395 25.658 1.00 48.75 237 MET A N 1
ATOM 1942 C CA . MET A 1 237 ? -41.339 -8.530 24.748 1.00 48.75 237 MET A CA 1
ATOM 1943 C C . MET A 1 237 ? -41.551 -7.987 23.321 1.00 48.75 237 MET A C 1
ATOM 1945 O O . MET A 1 237 ? -42.418 -7.142 23.111 1.00 48.75 237 MET A O 1
ATOM 1949 N N . ASN A 1 238 ? -40.733 -8.441 22.364 1.00 60.31 238 ASN A N 1
ATOM 1950 C CA . ASN A 1 238 ? -40.651 -7.967 20.966 1.00 60.31 238 ASN A CA 1
ATOM 1951 C C . ASN A 1 238 ? -40.113 -6.539 20.754 1.00 60.31 238 ASN A C 1
ATOM 1953 O O . ASN A 1 238 ? -40.255 -5.972 19.669 1.00 60.31 238 ASN A O 1
ATOM 1957 N N . GLY A 1 239 ? -39.490 -5.938 21.765 1.00 62.59 239 GLY A N 1
ATOM 1958 C CA . GLY A 1 239 ? -38.834 -4.649 21.613 1.00 62.59 239 GLY A CA 1
ATOM 1959 C C . GLY A 1 239 ? -37.578 -4.751 20.743 1.00 62.59 239 GLY A C 1
ATOM 1960 O O . GLY A 1 239 ? -36.758 -5.647 20.921 1.00 62.59 239 GLY A O 1
ATOM 1961 N N . LYS A 1 240 ? -37.419 -3.827 19.790 1.00 67.75 240 LYS A N 1
ATOM 1962 C CA . LYS A 1 240 ? -36.215 -3.758 18.957 1.00 67.75 240 LYS A CA 1
ATOM 1963 C C . LYS A 1 240 ? -35.041 -3.215 19.764 1.00 67.75 240 LYS A C 1
ATOM 1965 O O . LYS A 1 240 ? -35.128 -2.132 20.343 1.00 67.75 240 LYS A O 1
ATOM 1970 N N . GLU A 1 241 ? -33.955 -3.971 19.775 1.00 85.62 241 GLU A N 1
ATOM 1971 C CA . GLU A 1 241 ? -32.657 -3.529 20.272 1.00 85.62 241 GLU A CA 1
ATOM 1972 C C . GLU A 1 241 ? -32.083 -2.451 19.348 1.00 85.62 241 GLU A C 1
ATOM 1974 O O . GLU A 1 241 ? -32.148 -2.556 18.116 1.00 85.62 241 GLU A O 1
ATOM 1979 N N . THR A 1 242 ? -31.535 -1.393 19.940 1.00 91.12 242 THR A N 1
ATOM 1980 C CA . THR A 1 242 ? -31.036 -0.240 19.189 1.00 91.12 242 THR A CA 1
ATOM 1981 C C . THR A 1 242 ? -29.549 -0.037 19.426 1.00 91.12 242 THR A C 1
ATOM 1983 O O . THR A 1 242 ? -29.007 -0.280 20.502 1.00 91.12 242 THR A O 1
ATOM 1986 N N . CYS A 1 243 ? -28.871 0.403 18.376 1.00 95.12 243 CYS A N 1
ATOM 1987 C CA . CYS A 1 243 ? -27.459 0.730 18.379 1.00 95.12 243 CYS A CA 1
ATOM 1988 C C . CYS A 1 243 ? -27.284 2.172 17.919 1.00 95.12 243 CYS A C 1
ATOM 1990 O O . CYS A 1 243 ? -27.627 2.527 16.790 1.00 95.12 243 CYS A O 1
ATOM 1992 N N . GLU A 1 244 ? -26.736 3.005 18.789 1.00 95.81 244 GLU A N 1
ATOM 1993 C CA . GLU A 1 244 ? -26.328 4.364 18.465 1.00 95.81 244 GLU A CA 1
ATOM 1994 C C . GLU A 1 244 ? -24.843 4.368 18.118 1.00 95.81 244 GLU A C 1
ATOM 1996 O O . GLU A 1 244 ? -24.027 3.868 18.887 1.00 95.81 244 GLU A O 1
ATOM 2001 N N . LEU A 1 245 ? -24.496 4.934 16.966 1.00 93.19 245 LEU A N 1
ATOM 2002 C CA . LEU A 1 245 ? -23.128 5.187 16.536 1.00 93.19 245 LEU A CA 1
ATOM 2003 C C . LEU A 1 245 ? -22.781 6.640 16.861 1.00 93.19 245 LEU A C 1
ATOM 2005 O O . LEU A 1 245 ? -23.441 7.573 16.382 1.00 93.19 245 LEU A O 1
ATOM 2009 N N . ASN A 1 246 ? -21.736 6.821 17.659 1.00 90.19 246 ASN A N 1
ATOM 2010 C CA . ASN A 1 246 ? -21.330 8.112 18.1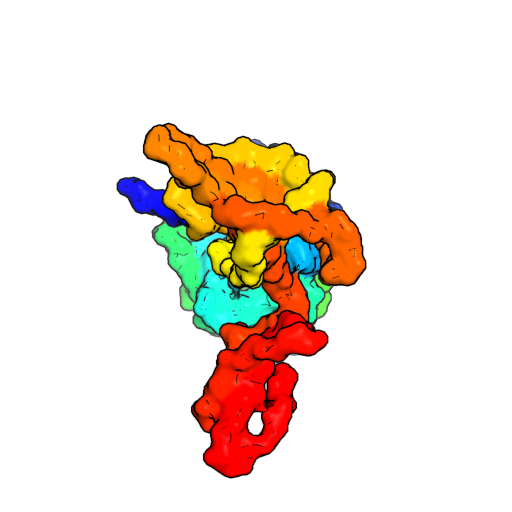89 1.00 90.19 246 ASN A CA 1
ATOM 2011 C C . ASN A 1 246 ? -20.036 8.601 17.530 1.00 90.19 246 ASN A C 1
ATOM 2013 O O . ASN A 1 246 ? -19.185 7.798 17.136 1.00 90.19 246 ASN A O 1
ATOM 2017 N N . MET A 1 247 ? -19.877 9.923 17.454 1.00 80.69 247 MET A N 1
ATOM 2018 C CA . MET A 1 247 ? -18.641 10.586 17.035 1.00 80.69 247 MET A CA 1
ATOM 2019 C C . MET A 1 247 ? -18.238 11.630 18.072 1.00 80.69 247 MET A C 1
ATOM 2021 O O . MET A 1 247 ? -19.047 12.466 18.465 1.00 80.69 247 MET A O 1
ATOM 2025 N N . HIS A 1 248 ? -16.981 11.591 18.496 1.00 75.00 248 HIS A N 1
ATOM 2026 C CA . HIS A 1 248 ? -16.401 12.537 19.444 1.00 75.00 248 HIS A CA 1
ATOM 2027 C C . HIS A 1 248 ? -14.872 12.553 19.319 1.00 75.00 248 HIS A C 1
ATOM 2029 O O . HIS A 1 248 ? -14.273 11.631 18.765 1.00 75.00 248 HIS A O 1
ATOM 2035 N N . GLY A 1 249 ? -14.238 13.595 19.860 1.00 66.88 249 GLY A N 1
ATOM 2036 C CA . GLY A 1 249 ? -12.788 13.641 20.063 1.00 66.88 249 GLY A CA 1
ATOM 2037 C C . GLY A 1 249 ? -12.359 12.824 21.287 1.00 66.88 249 GLY A C 1
ATOM 2038 O O . GLY A 1 249 ? -12.837 11.710 21.510 1.00 66.88 249 GLY A O 1
ATOM 2039 N N . VAL A 1 250 ? -11.471 13.387 22.107 1.00 62.28 250 VAL A N 1
ATOM 2040 C CA . VAL A 1 250 ? -11.134 12.823 23.424 1.00 62.28 250 VAL A CA 1
ATOM 2041 C C . VAL A 1 250 ? -12.332 13.014 24.356 1.00 62.28 250 VAL A C 1
ATOM 2043 O O . VAL A 1 250 ? -12.797 14.139 24.523 1.00 62.28 250 VAL A O 1
ATOM 2046 N N . ILE A 1 251 ? -12.841 11.926 24.939 1.00 63.59 251 ILE A N 1
ATOM 2047 C CA . ILE A 1 251 ? -13.837 12.019 26.011 1.00 63.59 251 ILE A CA 1
ATOM 2048 C C . ILE A 1 251 ? -13.078 12.143 27.328 1.00 63.59 251 ILE A C 1
ATOM 2050 O O . ILE A 1 251 ? -12.340 11.230 27.692 1.00 63.59 251 ILE A O 1
ATOM 2054 N N . ASP A 1 252 ? -13.267 13.257 28.029 1.00 58.53 252 ASP A N 1
ATOM 2055 C CA . ASP A 1 252 ? -12.852 13.376 29.424 1.00 58.53 252 ASP A CA 1
ATOM 2056 C C . ASP A 1 252 ? -13.782 12.513 30.286 1.00 58.53 252 ASP A C 1
ATOM 2058 O O . ASP A 1 252 ? -15.003 12.691 30.283 1.00 58.53 252 ASP A O 1
ATOM 2062 N N . GLU A 1 253 ? -13.204 11.541 30.991 1.00 54.25 253 GLU A N 1
ATOM 2063 C CA . GLU A 1 253 ? -13.951 10.616 31.842 1.00 54.25 253 GLU A CA 1
ATOM 2064 C C . GLU A 1 253 ? -14.624 11.313 33.037 1.00 54.25 253 GLU A C 1
ATOM 2066 O O . GLU A 1 253 ? -15.536 10.731 33.623 1.00 54.25 253 GLU A O 1
ATOM 2071 N N . ASN A 1 254 ? -14.214 12.544 33.368 1.00 55.06 254 ASN A N 1
ATOM 2072 C CA . ASN A 1 254 ? -14.750 13.337 34.476 1.00 55.06 254 ASN A CA 1
ATOM 2073 C C . ASN A 1 254 ? -15.912 14.262 34.080 1.00 55.06 254 ASN A C 1
ATOM 2075 O O . ASN A 1 254 ? -16.384 15.024 34.920 1.00 55.06 254 ASN A O 1
ATOM 2079 N N . ASN A 1 255 ? -16.349 14.242 32.818 1.00 58.22 255 ASN A N 1
ATOM 2080 C CA . ASN A 1 255 ? -17.325 15.201 32.303 1.00 58.22 255 ASN A CA 1
ATOM 2081 C C . ASN A 1 255 ? -18.764 14.646 32.300 1.00 58.22 255 ASN A C 1
ATOM 2083 O O . ASN A 1 255 ? -18.976 13.444 32.114 1.00 58.22 255 ASN A O 1
ATOM 2087 N N . ASP A 1 256 ? -19.757 15.536 32.409 1.00 61.00 256 ASP A N 1
ATOM 2088 C CA . ASP A 1 256 ? -21.200 15.257 32.593 1.00 61.00 256 ASP A CA 1
ATOM 2089 C C . ASP A 1 256 ? -21.909 14.549 31.409 1.00 61.00 256 ASP A C 1
ATOM 2091 O O . ASP A 1 256 ? -23.133 14.510 31.323 1.00 61.00 256 ASP A O 1
ATOM 2095 N N . HIS A 1 257 ? -21.176 13.981 30.447 1.00 72.38 257 HIS A N 1
ATOM 2096 C CA . HIS A 1 257 ? -21.759 13.379 29.239 1.00 72.38 257 HIS A CA 1
ATOM 2097 C C . HIS A 1 257 ? -22.199 11.918 29.409 1.00 72.38 257 HIS A C 1
ATOM 2099 O O . HIS A 1 257 ? -22.919 11.392 28.549 1.00 72.38 257 HIS A O 1
ATOM 2105 N N . PHE A 1 258 ? -21.760 11.253 30.482 1.00 82.94 258 PHE A N 1
ATOM 2106 C CA . PHE A 1 258 ? -22.131 9.874 30.789 1.00 82.94 258 PHE A CA 1
ATOM 2107 C C . PHE A 1 258 ? -23.263 9.816 31.803 1.00 82.94 258 PHE A C 1
ATOM 2109 O O . PHE A 1 258 ? -23.073 10.115 32.979 1.00 82.94 258 PHE A O 1
ATOM 2116 N N . HIS A 1 259 ? -24.412 9.315 31.364 1.00 87.62 259 HIS A N 1
ATOM 2117 C CA . HIS A 1 259 ? -25.559 9.097 32.236 1.00 87.62 259 HIS A CA 1
ATOM 2118 C C . HIS A 1 259 ? -25.731 7.618 32.561 1.00 87.62 259 HIS A C 1
ATOM 2120 O O . HIS A 1 259 ? -25.523 6.753 31.704 1.00 87.62 259 HIS A O 1
ATOM 2126 N N . ASP A 1 260 ? -26.128 7.344 33.802 1.00 89.06 260 ASP A N 1
ATOM 2127 C CA . ASP A 1 260 ? -26.589 6.023 34.212 1.00 89.06 260 ASP A CA 1
ATOM 2128 C C . ASP A 1 260 ? -27.918 5.707 33.528 1.00 89.06 260 ASP A C 1
ATOM 2130 O O . ASP A 1 260 ? -28.892 6.452 33.642 1.00 89.06 260 ASP A O 1
ATOM 2134 N N . GLN A 1 261 ? -27.945 4.605 32.787 1.00 89.00 261 GLN A N 1
ATOM 2135 C CA . GLN A 1 261 ? -29.152 4.101 32.153 1.00 89.00 261 GLN A CA 1
ATOM 2136 C C . GLN A 1 261 ? -29.095 2.576 32.089 1.00 89.00 261 GLN A C 1
ATOM 2138 O O . GLN A 1 261 ? -28.298 2.004 31.345 1.00 89.00 261 GLN A O 1
ATOM 2143 N N . GLU A 1 262 ? -29.970 1.927 32.852 1.00 88.56 262 GLU A N 1
ATOM 2144 C CA . GLU A 1 262 ? -30.061 0.470 32.910 1.00 88.56 262 GLU A CA 1
ATOM 2145 C C . GLU A 1 262 ? -30.360 -0.138 31.527 1.00 88.56 262 GLU A C 1
ATOM 2147 O O . GLU A 1 262 ? -31.169 0.387 30.754 1.00 88.56 262 GLU A O 1
ATOM 2152 N N . GLY A 1 263 ? -29.667 -1.231 31.194 1.00 87.19 263 GLY A N 1
ATOM 2153 C CA . GLY A 1 263 ? -29.835 -1.938 29.919 1.00 87.19 263 GLY A CA 1
ATOM 2154 C C . GLY A 1 263 ? -29.154 -1.274 28.715 1.00 87.19 263 GLY A C 1
ATOM 2155 O O . GLY A 1 263 ? -29.349 -1.724 27.583 1.00 87.19 263 GLY A O 1
ATOM 2156 N N . VAL A 1 264 ? -28.350 -0.225 28.935 1.00 92.31 264 VAL A N 1
ATOM 2157 C CA . VAL A 1 264 ? -27.490 0.382 27.908 1.00 92.31 264 VAL A CA 1
ATOM 2158 C C . VAL A 1 264 ? -26.027 0.048 28.167 1.00 92.31 264 VAL A C 1
ATOM 2160 O O . VAL A 1 264 ? -25.516 0.229 29.268 1.00 92.31 264 VAL A O 1
ATOM 2163 N N . THR A 1 265 ? -25.325 -0.398 27.132 1.00 94.44 265 THR A N 1
ATOM 2164 C CA . THR A 1 265 ? -23.880 -0.615 27.147 1.00 94.44 265 THR A CA 1
ATOM 2165 C C . THR A 1 265 ? -23.200 0.394 26.235 1.00 94.44 265 THR A C 1
ATOM 2167 O O . THR A 1 265 ? -23.339 0.348 25.009 1.00 94.44 265 THR A O 1
ATOM 2170 N N . PHE A 1 266 ? -22.409 1.284 26.824 1.00 93.56 266 PHE A N 1
ATOM 2171 C CA . PHE A 1 266 ? -21.484 2.131 26.084 1.00 93.56 266 PHE A CA 1
ATOM 2172 C C . PHE A 1 266 ? -20.247 1.323 25.682 1.00 93.56 266 PHE A C 1
ATOM 2174 O O . PHE A 1 266 ? -19.710 0.573 26.495 1.00 93.56 266 PHE A O 1
ATOM 2181 N N . SER A 1 267 ? -19.775 1.473 24.445 1.00 92.38 267 SER A N 1
ATOM 2182 C CA . SER A 1 267 ? -18.548 0.840 23.945 1.00 92.38 267 SER A CA 1
ATOM 2183 C C . SER A 1 267 ? -17.657 1.863 23.253 1.00 92.38 267 SER A C 1
ATOM 2185 O O . SER A 1 267 ? -18.028 2.386 22.206 1.00 92.38 267 SER A O 1
ATOM 2187 N N . LEU A 1 268 ? -16.474 2.132 23.798 1.00 87.38 268 LEU A N 1
ATOM 2188 C CA . LEU A 1 268 ? -15.485 3.022 23.194 1.00 87.38 268 LEU A CA 1
ATOM 2189 C C . LEU A 1 268 ? -14.570 2.230 22.264 1.00 87.38 268 LEU A C 1
ATOM 2191 O O . LEU A 1 268 ? -13.934 1.271 22.697 1.00 87.38 268 LEU A O 1
ATOM 2195 N N . MET A 1 269 ? -14.472 2.651 21.003 1.00 81.19 269 MET A N 1
ATOM 2196 C CA . MET A 1 269 ? -13.532 2.066 20.056 1.00 81.19 269 MET A CA 1
ATOM 2197 C C . MET A 1 269 ? -12.140 2.642 20.309 1.00 81.19 269 MET A C 1
ATOM 2199 O O . MET A 1 269 ? -11.882 3.818 20.048 1.00 81.19 269 MET A O 1
ATOM 2203 N N . LEU A 1 270 ? -11.215 1.809 20.780 1.00 70.00 270 LEU A N 1
ATOM 2204 C CA . LEU A 1 270 ? -9.815 2.195 20.872 1.00 70.00 270 LEU A CA 1
ATOM 2205 C C . LEU A 1 270 ? -9.235 2.199 19.455 1.00 70.00 270 LEU A C 1
ATOM 2207 O O . LEU A 1 270 ? -8.996 1.141 18.870 1.00 70.00 270 LEU A O 1
ATOM 2211 N N . LYS A 1 271 ? -9.038 3.389 18.875 1.00 57.28 271 LYS A N 1
ATOM 2212 C CA . LYS A 1 271 ? -8.301 3.528 17.615 1.00 57.28 271 LYS A CA 1
ATOM 2213 C C . LYS A 1 271 ? -6.851 3.108 17.866 1.00 57.28 271 LYS A C 1
ATOM 2215 O O . LYS A 1 271 ? -6.191 3.615 18.766 1.00 57.28 271 LYS A O 1
ATOM 2220 N N . PHE A 1 272 ? -6.378 2.152 17.071 1.00 52.03 272 PHE A N 1
ATOM 2221 C CA . PHE A 1 272 ? -5.093 1.452 17.213 1.00 52.03 272 PHE A CA 1
ATOM 2222 C C . PHE A 1 272 ? -3.853 2.345 17.003 1.00 52.03 272 PHE A C 1
ATOM 2224 O O . PHE A 1 272 ? -2.741 1.836 16.913 1.00 52.03 272 PHE A O 1
ATOM 2231 N N . SER A 1 273 ? -4.004 3.664 16.890 1.00 44.00 273 SER A N 1
ATOM 2232 C CA . SER A 1 273 ? -2.969 4.507 16.302 1.00 44.00 273 SER A CA 1
ATOM 2233 C C . SER A 1 273 ? -1.739 4.755 17.182 1.00 44.00 273 SER A C 1
ATOM 2235 O O . SER A 1 273 ? -0.725 5.139 16.615 1.00 44.00 273 SER A O 1
ATOM 2237 N N . PHE A 1 274 ? -1.745 4.497 18.502 1.00 40.88 274 PHE A N 1
ATOM 2238 C CA . PHE A 1 274 ? -0.567 4.825 19.337 1.00 40.88 274 PHE A CA 1
ATOM 2239 C C . PHE A 1 274 ? -0.252 3.920 20.549 1.00 40.88 274 PHE A C 1
ATOM 2241 O O . PHE A 1 274 ? 0.795 4.111 21.161 1.00 40.88 274 PHE A O 1
ATOM 2248 N N . PHE A 1 275 ? -1.073 2.920 20.910 1.00 45.78 275 PHE A N 1
ATOM 2249 C CA . PHE A 1 275 ? -0.950 2.273 22.235 1.00 45.78 275 PHE A CA 1
ATOM 2250 C C . PHE A 1 275 ? -1.046 0.739 22.255 1.00 45.78 275 PHE A C 1
ATOM 2252 O O . PHE A 1 275 ? -1.820 0.169 23.026 1.00 45.78 275 PHE A O 1
ATOM 2259 N N . GLN A 1 276 ? -0.246 0.030 21.454 1.00 54.75 276 GLN A N 1
ATOM 2260 C CA . GLN A 1 276 ? -0.318 -1.441 21.418 1.00 54.75 276 GLN A CA 1
ATOM 2261 C C . GLN A 1 276 ? 0.949 -2.234 21.721 1.00 54.75 276 GLN A C 1
ATOM 2263 O O . GLN A 1 276 ? 0.971 -3.419 21.400 1.00 54.75 276 GLN A O 1
ATOM 2268 N N . GLY A 1 277 ? 1.919 -1.626 22.417 1.00 61.44 277 GLY A N 1
ATOM 2269 C CA . GLY A 1 277 ? 3.114 -2.257 23.011 1.00 61.44 277 GLY A CA 1
ATOM 2270 C C . GLY A 1 277 ? 3.274 -3.757 22.731 1.00 61.44 277 GLY A C 1
ATOM 2271 O O . GLY A 1 277 ? 3.691 -4.148 21.640 1.00 61.44 277 GLY A O 1
ATOM 2272 N N . CYS A 1 278 ? 2.888 -4.609 23.682 1.00 56.53 278 CYS A N 1
ATOM 2273 C CA . CYS A 1 278 ? 3.062 -6.061 23.563 1.00 56.53 278 CYS A CA 1
ATOM 2274 C C . CYS A 1 278 ? 2.011 -6.817 22.738 1.00 56.53 278 CYS A C 1
ATOM 2276 O O . CYS A 1 278 ? 2.201 -8.006 22.482 1.00 56.53 278 CYS A O 1
ATOM 2278 N N . LEU A 1 279 ? 0.897 -6.189 22.341 1.00 56.97 279 LEU A N 1
ATOM 2279 C CA . LEU A 1 279 ? -0.167 -6.888 21.607 1.00 56.97 279 LEU A CA 1
ATOM 2280 C C . LEU A 1 279 ? 0.258 -7.174 20.159 1.00 56.97 279 LEU A C 1
ATOM 2282 O O . LEU A 1 279 ? -0.150 -8.172 19.575 1.00 56.97 279 LEU A O 1
ATOM 2286 N N . LEU A 1 280 ? 1.088 -6.287 19.604 1.00 54.25 280 LEU A N 1
ATOM 2287 C CA . LEU A 1 280 ? 1.640 -6.380 18.252 1.00 54.25 280 LEU A CA 1
ATOM 2288 C C . LEU A 1 280 ? 2.989 -7.104 18.230 1.00 54.25 280 LEU A C 1
ATOM 2290 O O . LEU A 1 280 ? 3.244 -7.919 17.348 1.00 54.25 280 LEU A O 1
ATOM 2294 N N . THR A 1 281 ? 3.854 -6.809 19.201 1.00 57.44 281 THR A N 1
ATOM 2295 C CA . THR A 1 281 ? 5.234 -7.321 19.237 1.00 57.44 281 THR A CA 1
ATOM 2296 C C . THR A 1 281 ? 5.376 -8.658 19.970 1.00 57.44 281 THR A C 1
ATOM 2298 O O . THR A 1 281 ? 6.375 -9.353 19.783 1.00 57.44 281 THR A O 1
ATOM 2301 N N . GLY A 1 282 ? 4.377 -9.051 20.768 1.00 60.50 282 GLY A N 1
ATOM 2302 C CA . GLY A 1 282 ? 4.457 -10.206 21.659 1.00 60.50 282 GLY A CA 1
ATOM 2303 C C . GLY A 1 282 ? 5.391 -9.972 22.854 1.00 60.50 282 GLY A C 1
ATOM 2304 O O . GLY A 1 282 ? 6.163 -9.017 22.905 1.00 60.50 282 GLY A O 1
ATOM 2305 N N . CYS A 1 283 ? 5.330 -10.860 23.849 1.00 68.19 283 CYS A N 1
ATOM 2306 C CA . CYS A 1 283 ? 6.211 -10.806 25.016 1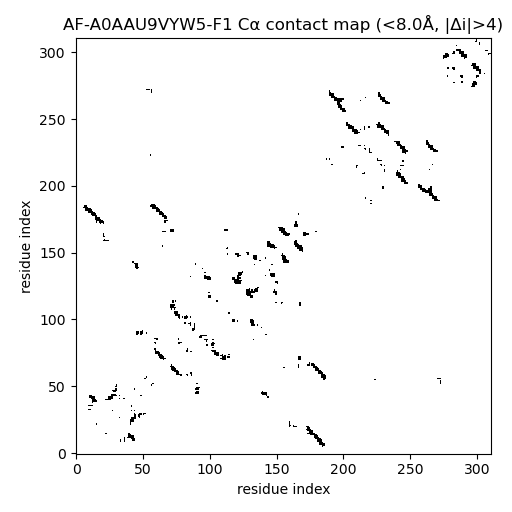.00 68.19 283 CYS A CA 1
ATOM 2307 C C . CYS A 1 283 ? 7.305 -11.866 24.943 1.00 68.19 283 CYS A C 1
ATOM 2309 O O . CYS A 1 283 ? 7.045 -13.033 24.657 1.00 68.19 283 CYS A O 1
ATOM 2311 N N . LEU A 1 284 ? 8.537 -11.466 25.255 1.00 68.00 284 LEU A N 1
ATOM 2312 C CA . LEU A 1 284 ? 9.664 -12.390 25.349 1.00 68.00 284 LEU A CA 1
ATOM 2313 C C . LEU A 1 284 ? 9.642 -13.181 26.661 1.00 68.00 284 LEU A C 1
ATOM 2315 O O . LEU A 1 284 ? 8.958 -12.818 27.618 1.00 68.00 284 LEU A O 1
ATOM 2319 N N . ASN A 1 285 ? 10.416 -14.268 26.695 1.00 74.75 285 ASN A N 1
ATOM 2320 C CA . ASN A 1 285 ? 10.643 -15.101 27.882 1.00 74.75 285 ASN A CA 1
ATOM 2321 C C . ASN A 1 285 ? 9.352 -15.651 28.521 1.00 74.75 285 ASN A C 1
ATOM 2323 O O . ASN A 1 285 ? 9.277 -15.836 29.735 1.00 74.75 285 ASN A O 1
ATOM 2327 N N . GLY A 1 286 ? 8.316 -15.889 27.709 1.00 72.06 286 GLY A N 1
ATOM 2328 C CA . GLY A 1 286 ? 7.024 -16.395 28.183 1.00 72.06 286 GLY A CA 1
ATOM 2329 C C . GLY A 1 286 ? 6.226 -15.395 29.032 1.00 72.06 286 GLY A C 1
ATOM 2330 O O . GLY A 1 286 ? 5.379 -15.814 29.828 1.00 72.06 286 GLY A O 1
ATOM 2331 N N . GLY A 1 287 ? 6.509 -14.093 28.898 1.00 76.69 287 GLY A N 1
ATOM 2332 C CA . GLY A 1 287 ? 5.734 -13.019 29.518 1.00 76.69 287 GLY A CA 1
ATOM 2333 C C . GLY A 1 287 ? 4.295 -12.950 28.994 1.00 76.69 287 GLY A C 1
ATOM 2334 O O . GLY A 1 287 ? 3.988 -13.428 27.904 1.00 76.69 287 GLY A O 1
ATOM 2335 N N . SER A 1 288 ? 3.398 -12.363 29.785 1.00 76.88 288 SER A N 1
ATOM 2336 C CA . SER A 1 288 ? 1.978 -12.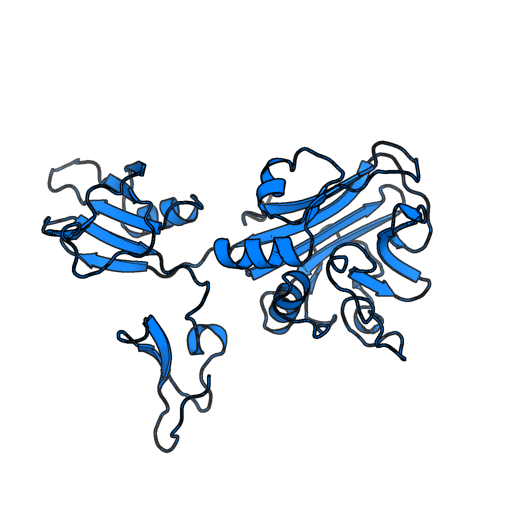207 29.441 1.00 76.88 288 SER A CA 1
ATOM 2337 C C . SER A 1 288 ? 1.679 -10.763 29.064 1.00 76.88 288 SER A C 1
ATOM 2339 O O . SER A 1 288 ? 2.081 -9.847 29.773 1.00 76.88 288 SER A O 1
ATOM 2341 N N . CYS A 1 289 ? 0.969 -10.547 27.960 1.00 73.62 289 CYS A N 1
ATOM 2342 C CA . CYS A 1 289 ? 0.594 -9.204 27.533 1.00 73.62 289 CYS A CA 1
ATOM 2343 C C . CYS A 1 289 ? -0.661 -8.747 28.290 1.00 73.62 289 CYS A C 1
ATOM 2345 O O . CYS A 1 289 ? -1.704 -9.394 28.195 1.00 73.62 289 CYS A O 1
ATOM 2347 N N . VAL A 1 290 ? -0.559 -7.663 29.063 1.00 75.69 290 VAL A N 1
ATOM 2348 C CA . VAL A 1 290 ? -1.629 -7.177 29.952 1.00 75.69 290 VAL A CA 1
ATOM 2349 C C . VAL A 1 290 ? -1.969 -5.714 29.682 1.00 75.69 290 VAL A C 1
ATOM 2351 O O . VAL A 1 290 ? -1.102 -4.910 29.341 1.00 75.69 290 VAL A O 1
ATOM 2354 N N . TYR A 1 291 ? -3.246 -5.363 29.839 1.00 66.00 291 TYR A N 1
ATOM 2355 C CA . TYR A 1 291 ? -3.731 -3.996 29.654 1.00 66.00 291 TYR A CA 1
ATOM 2356 C C . TYR A 1 291 ? -3.459 -3.140 30.898 1.00 66.00 291 TYR A C 1
ATOM 2358 O O . TYR A 1 291 ? -3.967 -3.437 31.982 1.00 66.00 291 TYR A O 1
ATOM 2366 N N . ASP A 1 292 ? -2.687 -2.065 30.738 1.00 65.19 292 ASP A N 1
ATOM 2367 C CA . ASP A 1 292 ? -2.468 -1.052 31.766 1.00 65.19 292 ASP A CA 1
ATOM 2368 C C . ASP A 1 292 ? -3.539 0.040 31.664 1.00 65.19 292 ASP A C 1
ATOM 2370 O O . ASP A 1 292 ? -3.567 0.836 30.720 1.00 65.19 292 ASP A O 1
ATOM 2374 N N . LYS A 1 293 ? -4.409 0.093 32.679 1.00 53.88 293 LYS A N 1
ATOM 2375 C CA . LYS A 1 293 ? -5.494 1.076 32.781 1.00 53.88 293 LYS A CA 1
ATOM 2376 C C . LYS A 1 293 ? -4.994 2.514 32.946 1.00 53.88 293 LYS A C 1
ATOM 2378 O O . LYS A 1 293 ? -5.712 3.420 32.553 1.00 53.88 293 LYS A O 1
ATOM 2383 N N . LYS A 1 294 ? -3.805 2.741 33.522 1.00 53.97 294 LYS A N 1
ATOM 2384 C CA . LYS A 1 294 ? -3.279 4.099 33.763 1.00 53.97 294 LYS A CA 1
ATOM 2385 C C . LYS A 1 294 ? -2.648 4.715 32.517 1.00 53.97 294 LYS A C 1
ATOM 2387 O O . LYS A 1 294 ? -2.694 5.926 32.355 1.00 53.97 294 LYS A O 1
ATOM 2392 N N . GLY A 1 295 ? -2.046 3.890 31.662 1.00 55.22 295 GLY A N 1
ATOM 2393 C CA . GLY A 1 295 ? -1.396 4.334 30.423 1.00 55.22 295 GLY A CA 1
ATOM 2394 C C . GLY A 1 295 ? -2.214 4.091 29.155 1.00 55.22 295 GLY A C 1
ATOM 2395 O O . GLY A 1 295 ? -1.733 4.408 28.072 1.00 55.22 295 GLY A O 1
ATOM 2396 N N . HIS A 1 296 ? -3.396 3.473 29.274 1.00 52.06 296 HIS A N 1
ATOM 2397 C CA . HIS A 1 296 ? -4.187 2.945 28.156 1.00 52.06 296 HIS A CA 1
ATOM 2398 C C . HIS A 1 296 ? -3.363 2.093 27.163 1.00 52.06 296 HIS A C 1
ATOM 2400 O O . HIS A 1 296 ? -3.645 2.083 25.967 1.00 52.06 296 HIS A O 1
ATOM 2406 N N . LEU A 1 297 ? -2.357 1.358 27.655 1.00 63.16 297 LEU A N 1
ATOM 2407 C CA . LEU A 1 297 ? -1.349 0.652 26.851 1.00 63.16 297 LEU A CA 1
ATOM 2408 C C . LEU A 1 297 ? -1.271 -0.833 27.228 1.00 63.16 297 LEU A C 1
ATOM 2410 O O . LEU A 1 297 ? -1.378 -1.199 28.396 1.00 63.16 297 LEU A O 1
ATOM 2414 N N . PHE A 1 298 ? -1.016 -1.701 26.249 1.00 66.00 298 PHE A N 1
ATOM 2415 C CA . PHE A 1 298 ? -0.681 -3.106 26.495 1.00 66.00 298 PHE A CA 1
ATOM 2416 C C . PHE A 1 298 ? 0.816 -3.268 26.800 1.00 66.00 298 PHE A C 1
ATOM 2418 O O . PHE A 1 298 ? 1.656 -2.973 25.949 1.00 66.00 298 PHE A O 1
ATOM 2425 N N . SER A 1 299 ? 1.152 -3.758 27.995 1.00 69.88 299 SER A N 1
ATOM 2426 C CA . SER A 1 299 ? 2.532 -3.944 28.466 1.00 69.88 299 SER A CA 1
ATOM 2427 C C . SER A 1 299 ? 2.832 -5.400 28.832 1.00 69.88 299 SER A C 1
ATOM 2429 O O . SER A 1 299 ? 1.944 -6.156 29.231 1.00 69.88 299 SER A O 1
ATOM 2431 N N . CYS A 1 300 ? 4.089 -5.820 28.662 1.00 72.25 300 CYS A N 1
ATOM 2432 C CA . CYS A 1 300 ? 4.502 -7.171 29.031 1.00 72.25 300 CYS A CA 1
ATOM 2433 C C . CYS A 1 300 ? 4.661 -7.311 30.543 1.00 72.25 300 CYS A C 1
ATOM 2435 O O . CYS A 1 300 ? 5.465 -6.614 31.159 1.00 72.25 300 CYS A O 1
ATOM 2437 N N . LEU A 1 301 ? 3.956 -8.284 31.112 1.00 77.75 301 LEU A N 1
ATOM 2438 C CA . LEU A 1 301 ? 4.179 -8.788 32.455 1.00 77.75 301 LEU A CA 1
ATOM 2439 C C . LEU A 1 301 ? 5.152 -9.971 32.395 1.00 77.75 301 LEU A C 1
ATOM 2441 O O . LEU A 1 301 ? 4.824 -11.043 31.879 1.00 77.75 301 LEU A O 1
ATOM 2445 N N . CYS A 1 302 ? 6.359 -9.771 32.914 1.00 77.50 302 CYS A N 1
ATOM 2446 C CA . CYS A 1 302 ? 7.388 -10.804 32.974 1.00 77.50 302 CYS A CA 1
ATOM 2447 C C . CYS A 1 302 ? 7.074 -11.850 34.055 1.00 77.50 302 CYS A C 1
ATOM 2449 O O . CYS A 1 302 ? 6.590 -11.516 35.137 1.00 77.50 302 CYS A O 1
ATOM 2451 N N . LYS A 1 303 ? 7.385 -13.122 33.778 1.00 77.31 303 LYS A N 1
ATOM 2452 C CA . LYS A 1 303 ? 7.412 -14.176 34.802 1.00 77.31 303 LYS A CA 1
ATOM 2453 C C . LYS A 1 303 ? 8.758 -14.150 35.527 1.00 77.31 303 LYS A C 1
ATOM 2455 O O . LYS A 1 303 ? 9.789 -13.945 34.891 1.00 77.31 303 LYS A O 1
ATOM 2460 N N . ILE A 1 304 ? 8.754 -14.398 36.836 1.00 70.62 304 ILE A N 1
ATOM 2461 C CA . ILE A 1 304 ? 9.979 -14.567 37.639 1.00 70.62 304 ILE A CA 1
ATOM 2462 C C . ILE A 1 304 ? 10.831 -15.682 36.995 1.00 70.62 304 ILE A C 1
ATOM 2464 O O . ILE A 1 304 ? 10.262 -16.715 36.633 1.00 70.62 304 ILE A O 1
ATOM 2468 N N . PRO A 1 305 ? 12.154 -15.495 36.801 1.00 68.19 305 PRO A N 1
ATOM 2469 C CA . PRO A 1 305 ? 13.037 -14.484 37.403 1.00 68.19 305 PRO A CA 1
ATOM 2470 C C . PRO A 1 305 ? 13.226 -13.195 36.582 1.00 68.19 305 PRO A C 1
ATOM 2472 O O . PRO A 1 305 ? 14.057 -12.362 36.935 1.00 68.19 305 PRO A O 1
ATOM 2475 N N . TRP A 1 306 ? 12.495 -13.013 35.483 1.00 69.44 306 TRP A N 1
ATOM 2476 C CA . TRP A 1 306 ? 12.727 -11.914 34.548 1.00 69.44 306 TRP A CA 1
ATOM 2477 C C . TRP A 1 306 ? 12.134 -10.592 35.053 1.00 69.44 306 TRP A C 1
ATOM 2479 O O . TRP A 1 306 ? 10.970 -10.529 35.449 1.00 69.44 306 TRP A O 1
ATOM 2489 N N . THR A 1 307 ? 12.917 -9.515 34.981 1.00 61.91 307 THR A N 1
ATOM 2490 C CA . THR A 1 307 ? 12.495 -8.144 35.303 1.00 61.91 307 THR A CA 1
ATOM 2491 C C . THR A 1 307 ? 12.792 -7.213 34.123 1.00 61.91 307 THR A C 1
ATOM 2493 O O . THR A 1 307 ? 13.771 -7.399 33.404 1.00 61.91 307 THR A O 1
ATOM 2496 N N . GLY A 1 308 ? 11.921 -6.227 33.880 1.00 59.41 308 GLY A N 1
ATOM 2497 C CA . GLY A 1 308 ? 12.122 -5.197 32.849 1.00 59.41 308 GLY A CA 1
ATOM 2498 C C . GLY A 1 308 ? 10.885 -4.898 31.996 1.00 59.41 308 GLY A C 1
ATOM 2499 O O . GLY A 1 308 ? 9.987 -5.727 31.868 1.00 59.41 308 GLY A O 1
ATOM 2500 N N . LYS A 1 309 ? 10.852 -3.695 31.406 1.00 54.59 309 LYS A N 1
ATOM 2501 C CA . LYS A 1 309 ? 9.885 -3.273 30.379 1.00 54.59 309 LYS A CA 1
ATOM 2502 C C . LYS A 1 309 ? 10.600 -3.282 29.031 1.00 54.59 309 LYS A C 1
ATOM 2504 O O . LYS A 1 309 ? 11.536 -2.509 28.847 1.00 54.59 309 LYS A O 1
ATOM 2509 N N . LYS A 1 310 ? 10.178 -4.127 28.093 1.00 48.16 310 LYS A N 1
ATOM 2510 C CA . LYS A 1 310 ? 10.538 -3.932 26.684 1.00 48.16 310 LYS A CA 1
ATOM 2511 C C . LYS A 1 310 ? 9.499 -2.979 26.082 1.00 48.16 310 LYS A C 1
ATOM 2513 O O . LYS A 1 310 ? 8.309 -3.249 26.240 1.00 48.16 310 LYS A O 1
ATOM 2518 N N . MET A 1 311 ? 9.951 -1.852 25.523 1.00 46.22 311 MET A N 1
ATOM 2519 C CA . MET A 1 311 ? 9.124 -0.969 24.685 1.00 46.22 311 MET A CA 1
ATOM 2520 C C . MET A 1 311 ? 8.835 -1.647 23.351 1.00 46.22 311 MET A C 1
ATOM 2522 O O . MET A 1 311 ? 9.771 -2.302 22.832 1.00 46.22 311 MET A O 1
#

Secondary structure (DSSP, 8-state):
-----S-EEEEEEEE-SSS-S----EEESSGGGGGGTTSTEEEE-HHHHHHHHHHH-EEEEEEEEE-TTS-EEEEEE-SSHHHHHHHHHHTTS--SPPBSTTSEEE-TT---SGGG-GGG--B-SS-B--SBSS-TT--TTTTTSSSEEETTTEEEEEEGGGTEEEEEESSPPP-TT-EEEEEEEE-S--EEEEEEEEEE-S-EEEEEE-SSHHHHHHHHHTSTT--EEEEE---STTPPPEEEEE--SPPPTTSTTEEEEEEEEEEEEE-TTS--HHHHH--STT-EEEEETTTTEEEEEPPTT------

InterPro domains:
  IPR000742 EGF-like domain [PF00008] (278-309)
  IPR000742 EGF-like domain [PS50026] (274-309)
  IPR003609 PAN/Apple domain [PF00024] (192-259)
  IPR003609 PAN/Apple domain [PS50948] (187-262)

Nearest PDB structures (foldseek):
  5eok-assembly1_A  TM=5.504E-01  e=2.009E-03  Homo sapiens
  6i44-assembly1_A  TM=5.854E-01  e=1.113E-02  Homo sapiens
  5i25-assembly1_A  TM=5.509E-01  e=8.285E-03  Homo sapiens
  7qot-assembly2_B  TM=5.707E-01  e=1.181E-02  Homo sapiens
  5eod-assembly1_A  TM=2.442E-01  e=6.542E-02  Homo sapiens

pLDDT: mean 82.92, std 14.77, range [26.58, 98.56]

Mean predicted aligned error: 14.04 Å

Foldseek 3Di:
DDPPPFDWQWAFAAFDQFQDLADDAAEDQASVCSVVVVDRRYHYFLNNLLVVCLQQVFQKKWKWWDFPVDFIFTKMFDNDPLLSVLSCCSNVVDVDWGAQPPGIDGDPRGPAPQNVLLQQKEDDPPDGSNRTAAYPPDHRCCLADFRIDRPQFATRHDDSVVSWHTHSGGPDTGGGGTMIIMITTGPLDWDKDKDAQKDFPPFFPDKDFDPDPVRLVSVQSVDSQFFKKKWADDPDDPDTTMITGGGDDDDDPPDPRMDGHHRIMIIGTDDPNPAEQCVRVPDPPPWDFDQDPVVRHTWTHDDPPDDDTDD

Organism: NCBI:txid46732

Sequence (311 aa):
MTTDGGGWLLVSNLVMANSSRSVPLLVEWSYHAISQYHRNNMFLTKTAMNELRTYLNFTQLRFHCSKRLKRTFHVTTAANSIGEAVVQYFSGQTDAQPYSCESFVRMEDDNSKLAKVCQEWGSDSSKRNVSKWSFAHRNDDRLYNHAVIVWYAYHWNIQPQHGRFDCDDFAHTVSAGDFWKIFVRFSHSAYFTTRENKRLIGHRIKQVDSISLKSCSQFCLRHPWCTSTNFQISTKMNGKETCELNMHGVIDENNDHFHDQEGVTFSLMLKFSFFQGCLLTGCLNGGSCVYDKKGHLFSCLCKIPWTGKKM